Protein AF-0000000067510915 (afdb_homodimer)

Sequence (226 aa):
MKYRVETNPFSKDRYNPEQLEMFKNRQLSKDKAEVFFTRLYNQHIAWVIIANVMTEYVIKFRKSATSFEEAWDALDYQRTTEIVFRAVNGLPCSEKDSGELETYLSEEQHEKHMKYRVETNPFSKDRYNPEQLEMFKNRQLSKDKAEVFFTRLYNQHIAWVIIANVMTEYVIKFRKSATSFEEAWDALDYQRTTEIVFRAVNGLPCSEKDSGELETYLSEEQHEKH

Secondary structure (DSSP, 8-state):
--------TT-GGGS-HHHHHHHHHHHHHHHHHHHHHHHHS-HHHHHHHHHHHHHHHHHHHSS--SSHHHHHHHS-HHHHHHHHHHHHTTPPPGGG-SSHHHHHHHHHHHHT-/--------TT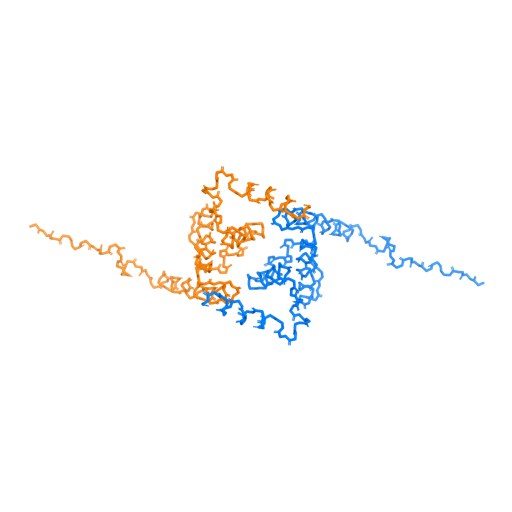-GGGS-HHHHHHHHHHHHHHHHHHHHHHHHS-HHHHHHHHHHHHHHHHHHHSS--SSHHHHHHHS-HHHHHHHHHHHHTTPPPGGG-SSHHHHHHHHHHHHT-

Structure (mmCIF, N/CA/C/O backbone):
data_AF-0000000067510915-model_v1
#
loop_
_entity.id
_entity.type
_entity.pdbx_description
1 polymer 'Phage protein'
#
loop_
_atom_site.group_PDB
_atom_site.id
_atom_site.type_symbol
_atom_site.la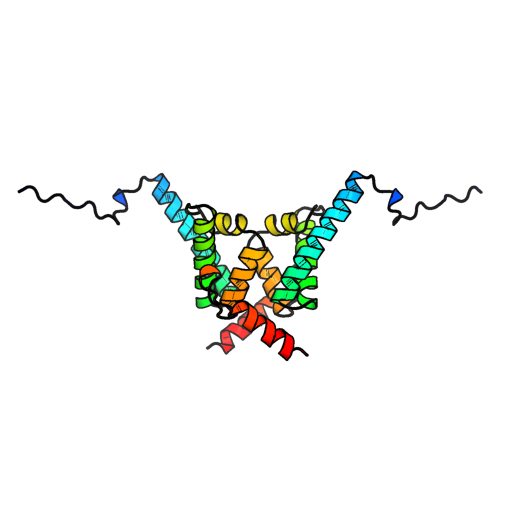bel_atom_id
_atom_site.label_alt_id
_atom_site.label_comp_id
_atom_site.label_asym_id
_atom_site.label_entity_id
_atom_site.label_seq_id
_atom_site.pdbx_PDB_ins_code
_atom_site.Cartn_x
_atom_site.Cartn_y
_atom_site.Cartn_z
_atom_site.occupancy
_atom_site.B_iso_or_equiv
_atom_site.auth_seq_id
_atom_site.auth_comp_id
_atom_site.auth_asym_id
_atom_site.auth_atom_id
_atom_site.pdbx_PDB_model_num
ATOM 1 N N . MET A 1 1 ? 22.844 -45.594 -30.922 1 33.72 1 MET A N 1
ATOM 2 C CA . MET A 1 1 ? 22.219 -44.281 -30.828 1 33.72 1 MET A CA 1
ATOM 3 C C . MET A 1 1 ? 22.188 -43.781 -29.375 1 33.72 1 MET A C 1
ATOM 5 O O . MET A 1 1 ? 21.625 -44.469 -28.5 1 33.72 1 MET A O 1
ATOM 9 N N . LYS A 1 2 ? 23.219 -43.031 -28.844 1 40.81 2 LYS A N 1
ATOM 10 C CA . LYS A 1 2 ? 23.422 -42.625 -27.469 1 40.81 2 LYS A CA 1
ATOM 11 C C . LYS A 1 2 ? 22.312 -41.719 -27 1 40.81 2 LYS A C 1
ATOM 13 O O . LYS A 1 2 ? 21.953 -40.75 -27.688 1 40.81 2 LYS A O 1
ATOM 18 N N . TYR A 1 3 ? 21.266 -42.094 -26.188 1 42.09 3 TYR A N 1
ATOM 19 C CA . TYR A 1 3 ? 20.125 -41.375 -25.625 1 42.09 3 TYR A CA 1
ATOM 20 C C . TYR A 1 3 ? 20.578 -40.125 -24.891 1 42.09 3 TYR A C 1
ATOM 22 O O . TYR A 1 3 ? 21.391 -40.188 -23.969 1 42.09 3 TYR A O 1
ATOM 30 N N . ARG A 1 4 ? 20.688 -38.906 -25.531 1 41.28 4 ARG A N 1
ATOM 31 C CA . ARG A 1 4 ? 20.953 -37.625 -24.906 1 41.28 4 ARG A CA 1
ATOM 32 C C . ARG A 1 4 ? 20.078 -37.406 -23.672 1 41.28 4 ARG A C 1
ATOM 34 O O . ARG A 1 4 ? 18.859 -37.5 -23.75 1 41.28 4 ARG A O 1
ATOM 41 N N . VAL A 1 5 ? 20.5 -37.75 -22.5 1 44.06 5 VAL A N 1
ATOM 42 C CA . VAL A 1 5 ? 19.828 -37.438 -21.234 1 44.06 5 VAL A CA 1
ATOM 43 C C . VAL A 1 5 ? 19.359 -36 -21.25 1 44.06 5 VAL A C 1
ATOM 45 O O . VAL A 1 5 ? 20.172 -35.062 -21.375 1 44.06 5 VAL A O 1
ATOM 48 N N . GLU A 1 6 ? 18.266 -35.625 -21.859 1 43.78 6 GLU A N 1
ATOM 49 C CA . GLU A 1 6 ? 17.594 -34.344 -21.812 1 43.78 6 GLU A CA 1
ATOM 50 C C . GLU A 1 6 ? 17.656 -33.75 -20.391 1 43.78 6 GLU A C 1
ATOM 52 O O . GLU A 1 6 ? 17.234 -34.406 -19.438 1 43.78 6 GLU A O 1
ATOM 57 N N . THR A 1 7 ? 18.797 -33.094 -20.062 1 46.28 7 THR A N 1
ATOM 58 C CA . THR A 1 7 ? 18.891 -32.375 -18.797 1 46.28 7 THR A CA 1
ATOM 59 C C . THR A 1 7 ? 17.531 -31.781 -18.422 1 46.28 7 THR A C 1
ATOM 61 O O . THR A 1 7 ? 16.859 -31.172 -19.266 1 46.28 7 THR A O 1
ATOM 64 N N . ASN A 1 8 ? 16.703 -32.344 -17.484 1 46.19 8 ASN A N 1
ATOM 65 C CA . ASN A 1 8 ? 15.422 -31.891 -16.969 1 46.19 8 ASN A CA 1
ATOM 66 C C . ASN A 1 8 ? 15.375 -30.375 -16.844 1 46.19 8 ASN A C 1
ATOM 68 O O . ASN A 1 8 ? 16.156 -29.781 -16.109 1 46.19 8 ASN A O 1
ATOM 72 N N . PRO A 1 9 ? 14.93 -29.656 -17.828 1 50.31 9 PRO A N 1
ATOM 73 C CA . PRO A 1 9 ? 14.875 -28.188 -17.812 1 50.31 9 PRO A CA 1
ATOM 74 C C . PRO A 1 9 ? 14.438 -27.641 -16.453 1 50.31 9 PRO A C 1
ATOM 76 O O . PRO A 1 9 ? 14.594 -26.438 -16.188 1 50.31 9 PRO A O 1
ATOM 79 N N . PHE A 1 10 ? 13.758 -28.453 -15.75 1 48.88 10 PHE A N 1
ATOM 80 C CA . PHE A 1 10 ? 13.352 -28.094 -14.391 1 48.88 10 PHE A CA 1
ATOM 81 C C . PHE A 1 10 ? 14.406 -28.516 -13.383 1 48.88 10 PHE A C 1
ATOM 83 O O . PHE A 1 10 ? 14.148 -28.531 -12.172 1 48.88 10 PHE A O 1
ATOM 90 N N . SER A 1 11 ? 15.414 -29.109 -13.805 1 53.28 11 SER A N 1
ATOM 91 C CA . SER A 1 11 ? 16.453 -29.672 -12.953 1 53.28 11 SER A CA 1
ATOM 92 C C . SER A 1 11 ? 17.156 -28.578 -12.141 1 53.28 11 SER A C 1
ATOM 94 O O . SER A 1 11 ? 17.594 -27.578 -12.703 1 53.28 11 SER A O 1
ATOM 96 N N . LYS A 1 12 ? 16.953 -28.547 -10.867 1 55.69 12 LYS A N 1
ATOM 97 C CA . LYS A 1 12 ? 17.734 -27.75 -9.93 1 55.69 12 LYS A CA 1
ATOM 98 C C . LYS A 1 12 ? 19.219 -27.797 -10.266 1 55.69 12 LYS A C 1
ATOM 100 O O . LYS A 1 12 ? 20.016 -27.016 -9.742 1 55.69 12 LYS A O 1
ATOM 105 N N . ASP A 1 13 ? 19.531 -28.781 -10.992 1 59.44 13 ASP A N 1
ATOM 106 C CA . ASP A 1 13 ? 20.953 -28.984 -11.266 1 59.44 13 ASP A CA 1
ATOM 107 C C . ASP A 1 13 ? 21.5 -27.906 -12.195 1 59.44 13 ASP A C 1
ATOM 109 O O . ASP A 1 13 ? 22.719 -27.734 -12.289 1 59.44 13 ASP A O 1
ATOM 113 N N . ARG A 1 14 ? 20.562 -27.266 -12.797 1 71.88 14 ARG A N 1
ATOM 114 C CA . ARG A 1 14 ? 21.031 -26.281 -13.766 1 71.88 14 ARG A CA 1
ATOM 115 C C . ARG A 1 14 ? 21.391 -24.969 -13.07 1 71.88 14 ARG A C 1
ATOM 117 O O . ARG A 1 14 ? 22.062 -24.109 -13.656 1 71.88 14 ARG A O 1
ATOM 124 N N . TYR A 1 15 ? 20.984 -24.969 -11.773 1 72.06 15 TYR A N 1
ATOM 125 C CA . TYR A 1 15 ? 21.234 -23.703 -11.086 1 72.06 15 TYR A CA 1
ATOM 126 C C . TYR A 1 15 ? 22.453 -23.797 -10.172 1 72.06 15 TYR A C 1
ATOM 128 O O . TYR A 1 15 ? 22.703 -24.859 -9.578 1 72.06 15 TYR A O 1
ATOM 136 N N . ASN A 1 16 ? 23.266 -22.812 -10.281 1 85.88 16 ASN A N 1
ATOM 137 C CA . ASN A 1 16 ? 24.359 -22.766 -9.328 1 85.88 16 ASN A CA 1
ATOM 138 C C . ASN A 1 16 ? 23.875 -22.469 -7.91 1 85.88 16 ASN A C 1
ATOM 140 O O . ASN A 1 16 ? 22.719 -22.078 -7.719 1 85.88 16 ASN A O 1
ATOM 144 N N . PRO A 1 17 ? 24.609 -22.75 -6.918 1 84.88 17 PRO A N 1
ATOM 145 C CA . PRO A 1 17 ? 24.219 -22.578 -5.52 1 84.88 17 PRO A CA 1
ATOM 146 C C . PRO A 1 17 ? 23.703 -21.172 -5.227 1 84.88 17 PRO A C 1
ATOM 148 O O . PRO A 1 17 ? 22.781 -21 -4.426 1 84.88 17 PRO A O 1
ATOM 151 N N . GLU A 1 18 ? 24.281 -20.156 -5.824 1 84.81 18 GLU A N 1
ATOM 152 C CA . GLU A 1 18 ? 23.859 -18.781 -5.609 1 84.81 18 GLU A CA 1
ATOM 153 C C . GLU A 1 18 ? 22.438 -18.562 -6.109 1 84.81 18 GLU A C 1
ATOM 155 O O . GLU A 1 18 ? 21.641 -17.891 -5.449 1 84.81 18 GLU A O 1
ATOM 160 N N . GLN A 1 19 ? 22.203 -19.156 -7.227 1 84.06 19 GLN A N 1
ATOM 161 C CA . GLN A 1 19 ? 20.875 -19.031 -7.797 1 84.06 19 GLN A CA 1
ATOM 162 C C . GLN A 1 19 ? 19.844 -19.75 -6.934 1 84.06 19 GLN A C 1
ATOM 164 O O . GLN A 1 19 ? 18.734 -19.25 -6.715 1 84.06 19 GLN A O 1
ATOM 169 N N . LEU A 1 20 ? 20.25 -20.812 -6.465 1 87.56 20 LEU A N 1
ATOM 170 C CA . LEU A 1 20 ? 19.359 -21.594 -5.617 1 87.56 20 LEU A CA 1
ATOM 171 C C . LEU A 1 20 ? 19.031 -20.844 -4.328 1 87.56 20 LEU A C 1
ATOM 173 O O . LEU A 1 20 ? 17.891 -20.875 -3.859 1 87.56 20 LEU A O 1
ATOM 177 N N . GLU A 1 21 ? 20.016 -20.281 -3.76 1 87.5 21 GLU A N 1
ATOM 178 C CA . GLU A 1 21 ? 19.828 -19.484 -2.553 1 87.5 21 GLU A CA 1
ATOM 179 C C . GLU A 1 21 ? 18.891 -18.312 -2.818 1 87.5 21 GLU A C 1
ATOM 181 O O . GLU A 1 21 ? 18.062 -17.969 -1.982 1 87.5 21 GLU A O 1
ATOM 186 N N . MET A 1 22 ? 19.031 -17.703 -3.947 1 87.25 22 MET A N 1
ATOM 187 C CA . MET A 1 22 ? 18.172 -16.594 -4.332 1 87.25 22 MET A CA 1
ATOM 188 C C . MET A 1 22 ? 16.719 -17.031 -4.43 1 87.25 22 MET A C 1
ATOM 190 O O . MET A 1 22 ? 15.812 -16.328 -3.971 1 87.25 22 MET A O 1
ATOM 194 N N . PHE A 1 23 ? 16.594 -18.203 -5.035 1 88.69 23 PHE A N 1
ATOM 195 C CA . PHE A 1 23 ? 15.242 -18.734 -5.172 1 88.69 23 PHE A CA 1
ATOM 196 C C . PHE A 1 23 ? 14.625 -19 -3.807 1 88.69 23 PHE A C 1
ATOM 198 O O . PHE A 1 23 ? 13.445 -18.703 -3.582 1 88.69 23 PHE A O 1
ATOM 205 N N . LYS A 1 24 ? 15.43 -19.547 -3 1 90.75 24 LYS A N 1
ATOM 206 C CA . LYS A 1 24 ? 14.953 -19.859 -1.656 1 90.75 24 LYS A CA 1
ATOM 207 C C . LYS A 1 24 ? 14.562 -18.594 -0.905 1 90.75 24 LYS A C 1
ATOM 209 O O . LYS A 1 24 ? 13.516 -18.547 -0.256 1 90.75 24 LYS A O 1
ATOM 214 N N . ASN A 1 25 ? 15.367 -17.562 -1.005 1 91.75 25 ASN A N 1
ATOM 215 C CA . ASN A 1 25 ? 15.102 -16.297 -0.334 1 91.75 25 ASN A CA 1
ATOM 216 C C . ASN A 1 25 ? 13.844 -15.625 -0.88 1 91.75 25 ASN A C 1
ATOM 218 O O . ASN A 1 25 ? 13.062 -15.055 -0.12 1 91.75 25 ASN A O 1
ATOM 222 N N . ARG A 1 26 ? 13.742 -15.734 -2.109 1 93.19 26 ARG A N 1
ATOM 223 C CA . ARG A 1 26 ? 12.562 -15.164 -2.752 1 93.19 26 ARG A CA 1
ATOM 224 C C . ARG A 1 26 ? 11.289 -15.852 -2.268 1 93.19 26 ARG A C 1
ATOM 226 O O . ARG A 1 26 ? 10.305 -15.18 -1.953 1 93.19 26 ARG A O 1
ATOM 233 N N . GLN A 1 27 ? 11.344 -17.172 -2.184 1 94.62 27 GLN A N 1
ATOM 234 C CA . GLN A 1 27 ? 10.172 -17.906 -1.729 1 94.62 27 GLN A CA 1
ATOM 235 C C . GLN A 1 27 ? 9.867 -17.609 -0.263 1 94.62 27 GLN A C 1
ATOM 237 O O . GLN A 1 27 ? 8.711 -17.453 0.116 1 94.62 27 GLN A O 1
ATOM 242 N N . LEU A 1 28 ? 10.906 -17.516 0.477 1 96.38 28 LEU A N 1
ATOM 243 C CA . LEU A 1 28 ? 10.719 -17.219 1.895 1 96.38 28 LEU A CA 1
ATOM 244 C C . LEU A 1 28 ? 10.07 -15.859 2.086 1 96.38 28 LEU A C 1
ATOM 246 O O . LEU A 1 28 ? 9.195 -15.695 2.934 1 96.38 28 LEU A O 1
ATOM 250 N N . SER A 1 29 ? 10.562 -14.93 1.361 1 96.69 29 SER A N 1
ATOM 251 C CA . SER A 1 29 ? 10 -13.586 1.453 1 96.69 29 SER A CA 1
ATOM 252 C C . SER A 1 29 ? 8.547 -13.57 1.003 1 96.69 29 SER A C 1
ATOM 254 O O . SER A 1 29 ? 7.723 -12.852 1.579 1 96.69 29 SER A O 1
ATOM 256 N N . LYS A 1 30 ? 8.195 -14.328 0.006 1 97 30 LYS A N 1
ATOM 257 C CA . LYS A 1 30 ? 6.812 -14.438 -0.457 1 97 30 LYS A CA 1
ATOM 258 C C . LYS A 1 30 ? 5.93 -15.094 0.601 1 97 30 LYS A C 1
ATOM 260 O O . LYS A 1 30 ? 4.781 -14.688 0.798 1 97 30 LYS A O 1
ATOM 265 N N . ASP A 1 31 ? 6.449 -16.109 1.207 1 97.38 31 ASP A N 1
ATOM 266 C CA . ASP A 1 31 ? 5.707 -16.781 2.262 1 97.38 31 ASP A CA 1
ATOM 267 C C . ASP A 1 31 ? 5.383 -15.836 3.41 1 97.38 31 ASP A C 1
ATOM 269 O O . ASP A 1 31 ? 4.281 -15.867 3.959 1 97.38 31 ASP A O 1
ATOM 273 N N . LYS A 1 32 ? 6.371 -15.094 3.758 1 97.94 32 LYS A N 1
ATOM 274 C CA . LYS A 1 32 ? 6.168 -14.109 4.816 1 97.94 32 LYS A CA 1
ATOM 275 C C . LYS A 1 32 ? 5.086 -13.102 4.43 1 97.94 32 LYS A C 1
ATOM 277 O O . LYS A 1 32 ? 4.227 -12.766 5.242 1 97.94 32 LYS A O 1
ATOM 282 N N . ALA A 1 33 ? 5.215 -12.617 3.219 1 98.31 33 ALA A N 1
ATOM 283 C CA . ALA A 1 33 ? 4.207 -11.688 2.715 1 98.31 33 ALA A CA 1
ATOM 284 C C . ALA A 1 33 ? 2.826 -12.336 2.682 1 98.31 33 ALA A C 1
ATOM 286 O O . ALA A 1 33 ? 1.824 -11.688 2.992 1 98.31 33 ALA A O 1
ATOM 287 N N . GLU A 1 34 ? 2.773 -13.578 2.271 1 97.44 34 GLU A N 1
ATOM 288 C CA . GLU A 1 34 ? 1.51 -14.305 2.191 1 97.44 34 GLU A CA 1
ATOM 289 C C . GLU A 1 34 ? 0.832 -14.383 3.555 1 97.44 34 GLU A C 1
ATOM 291 O O . GLU A 1 34 ? -0.376 -14.164 3.67 1 97.44 34 GLU A O 1
ATOM 296 N N . VAL A 1 35 ? 1.572 -14.719 4.539 1 97.94 35 VAL A N 1
ATOM 297 C CA . VAL A 1 35 ? 1.031 -14.789 5.895 1 97.94 35 VAL A CA 1
ATOM 298 C C . VAL A 1 35 ? 0.473 -13.422 6.293 1 97.94 35 VAL A C 1
ATOM 300 O O . VAL A 1 35 ? -0.626 -13.336 6.848 1 97.94 35 VAL A O 1
ATOM 303 N N . PHE A 1 36 ? 1.188 -12.422 6 1 98.19 36 PHE A N 1
ATOM 304 C CA . PHE A 1 36 ? 0.812 -11.062 6.371 1 98.19 36 PHE A CA 1
ATOM 305 C C . PHE A 1 36 ? -0.471 -10.648 5.664 1 98.19 36 PHE A C 1
ATOM 307 O O . PHE A 1 36 ? -1.418 -10.188 6.305 1 98.19 36 PHE A O 1
ATOM 314 N N . PHE A 1 37 ? -0.574 -10.805 4.383 1 97.88 37 PHE A N 1
ATOM 315 C CA . PHE A 1 37 ? -1.735 -10.359 3.623 1 97.88 37 PHE A CA 1
ATOM 316 C C . PHE A 1 37 ? -2.949 -11.227 3.926 1 97.88 37 PHE A C 1
ATOM 318 O O . PHE A 1 37 ? -4.082 -10.742 3.914 1 97.88 37 PHE A O 1
ATOM 325 N N . THR A 1 38 ? -2.676 -12.492 4.133 1 97.44 38 THR A N 1
ATOM 326 C CA . THR A 1 38 ? -3.777 -13.383 4.492 1 97.44 38 THR A CA 1
ATOM 327 C C . THR A 1 38 ? -4.457 -12.906 5.773 1 97.44 38 THR A C 1
ATOM 329 O O . THR A 1 38 ? -5.684 -12.945 5.887 1 97.44 38 THR A O 1
ATOM 332 N N . ARG A 1 39 ? -3.625 -12.508 6.703 1 96.75 39 ARG A N 1
ATOM 333 C CA . ARG A 1 39 ? -4.152 -12.023 7.977 1 96.75 39 ARG A CA 1
ATOM 334 C C . ARG A 1 39 ? -5.051 -10.805 7.77 1 96.75 39 ARG A C 1
ATOM 336 O O . ARG A 1 39 ? -6.133 -10.727 8.352 1 96.75 39 ARG A O 1
ATOM 343 N N . LEU A 1 40 ? -4.641 -9.898 6.961 1 96.12 40 LEU A N 1
ATOM 344 C CA . LEU A 1 40 ? -5.355 -8.641 6.781 1 96.12 40 LEU A CA 1
ATOM 345 C C . LEU A 1 40 ? -6.582 -8.836 5.898 1 96.12 40 LEU A C 1
ATOM 347 O O . LEU A 1 40 ? -7.613 -8.195 6.109 1 96.12 40 LEU A O 1
ATOM 351 N N . TYR A 1 41 ? -6.477 -9.664 4.922 1 95.56 41 TYR A N 1
ATOM 352 C CA . TYR A 1 41 ? -7.535 -9.828 3.932 1 95.56 41 TYR A CA 1
ATOM 353 C C . TYR A 1 41 ? -8.023 -11.273 3.891 1 95.56 41 TYR A C 1
ATOM 355 O O . TYR A 1 41 ? -8.812 -11.688 4.738 1 95.56 41 TYR A O 1
ATOM 363 N N . ASN A 1 42 ? -7.617 -12.109 3.156 1 94.94 42 ASN A N 1
ATOM 364 C CA . ASN A 1 42 ? -7.816 -13.547 3.041 1 94.94 42 ASN A CA 1
ATOM 365 C C . ASN A 1 42 ? -6.801 -14.18 2.094 1 94.94 42 ASN A C 1
ATOM 367 O O . ASN A 1 42 ? -6.016 -13.477 1.459 1 94.94 42 ASN A O 1
ATOM 371 N N . GLN A 1 43 ? -6.762 -15.445 2.041 1 95.44 43 GLN A N 1
ATOM 372 C CA . GLN A 1 43 ? -5.758 -16.203 1.31 1 95.44 43 GLN A CA 1
ATOM 373 C C . GLN A 1 43 ? -5.797 -15.883 -0.18 1 95.44 43 GLN A C 1
ATOM 375 O O . GLN A 1 43 ? -4.754 -15.672 -0.802 1 95.44 43 GLN A O 1
ATOM 380 N N . HIS A 1 44 ? -6.965 -15.875 -0.684 1 95.69 44 HIS A N 1
ATOM 381 C CA . HIS A 1 44 ? -7.098 -15.625 -2.113 1 95.69 44 HIS A CA 1
ATOM 382 C C . HIS A 1 44 ? -6.539 -14.25 -2.484 1 95.69 44 HIS A C 1
ATOM 384 O O . HIS A 1 44 ? -5.754 -14.133 -3.43 1 95.69 44 HIS A O 1
ATOM 390 N N . ILE A 1 45 ? -6.871 -13.234 -1.725 1 97.06 45 ILE A N 1
ATOM 391 C CA . ILE A 1 45 ? -6.414 -11.875 -1.977 1 97.06 45 ILE A CA 1
ATOM 392 C C . ILE A 1 45 ? -4.898 -11.797 -1.789 1 97.06 45 ILE A C 1
ATOM 394 O O . ILE A 1 45 ? -4.203 -11.133 -2.557 1 97.06 45 ILE A O 1
ATOM 398 N N . ALA A 1 46 ? -4.398 -12.469 -0.829 1 98 46 ALA A N 1
ATOM 399 C CA . ALA A 1 46 ? -2.957 -12.523 -0.597 1 98 46 ALA A CA 1
ATOM 400 C C . ALA A 1 46 ? -2.221 -13.031 -1.831 1 98 46 ALA A C 1
ATOM 402 O O . ALA A 1 46 ? -1.24 -12.43 -2.271 1 98 46 ALA A O 1
ATOM 403 N N . TRP A 1 47 ? -2.709 -14.023 -2.436 1 97.62 47 TRP A N 1
ATOM 404 C CA . TRP A 1 47 ? -2.096 -14.602 -3.625 1 97.62 47 TRP A CA 1
ATOM 405 C C . TRP A 1 47 ? -2.113 -13.617 -4.789 1 97.62 47 TRP A C 1
ATOM 407 O O . TRP A 1 47 ? -1.118 -13.469 -5.5 1 97.62 47 TRP A O 1
ATOM 417 N N . VAL A 1 48 ? -3.209 -13.039 -4.957 1 97.81 48 VAL A N 1
ATOM 418 C CA . VAL A 1 48 ? -3.375 -12.102 -6.059 1 97.81 48 VAL A CA 1
ATOM 419 C C . VAL A 1 48 ? -2.398 -10.938 -5.898 1 97.81 48 VAL A C 1
ATOM 421 O O . VAL A 1 48 ? -1.731 -10.539 -6.859 1 97.81 48 VAL A O 1
ATOM 424 N N . ILE A 1 49 ? -2.291 -10.352 -4.648 1 98.5 49 ILE A N 1
ATOM 425 C CA . ILE A 1 49 ? -1.393 -9.234 -4.387 1 98.5 49 ILE A CA 1
ATOM 426 C C . ILE A 1 49 ? 0.047 -9.641 -4.684 1 98.5 49 ILE A C 1
ATOM 428 O O . ILE A 1 49 ? 0.756 -8.961 -5.422 1 98.5 49 ILE A O 1
ATOM 432 N N . ILE A 1 50 ? 0.459 -10.766 -4.203 1 98.38 50 ILE A N 1
ATOM 433 C CA . ILE A 1 50 ? 1.842 -11.219 -4.324 1 98.38 50 ILE A CA 1
ATOM 434 C C . ILE A 1 50 ? 2.172 -11.484 -5.789 1 98.38 50 ILE A C 1
ATOM 436 O O . ILE A 1 50 ? 3.203 -11.039 -6.293 1 98.38 50 ILE A O 1
ATOM 440 N N . ALA A 1 51 ? 1.31 -12.188 -6.445 1 97.81 51 ALA A N 1
ATOM 441 C CA . ALA A 1 51 ? 1.531 -12.5 -7.855 1 97.81 51 ALA A CA 1
ATOM 442 C C . ALA A 1 51 ? 1.656 -11.227 -8.688 1 97.81 51 ALA A C 1
ATOM 444 O O . ALA A 1 51 ? 2.553 -11.117 -9.531 1 97.81 51 ALA A O 1
ATOM 445 N N . ASN A 1 52 ? 0.802 -10.305 -8.469 1 98.25 52 ASN A N 1
ATOM 446 C CA . ASN A 1 52 ? 0.784 -9.078 -9.266 1 98.25 52 ASN A CA 1
ATOM 447 C C . ASN A 1 52 ? 1.99 -8.195 -8.961 1 98.25 52 ASN A C 1
ATOM 449 O O . ASN A 1 52 ? 2.537 -7.555 -9.859 1 98.25 52 ASN A O 1
ATOM 453 N N . VAL A 1 53 ? 2.43 -8.117 -7.711 1 98.19 53 VAL A N 1
ATOM 454 C CA . VAL A 1 53 ? 3.615 -7.348 -7.355 1 98.19 53 VAL A CA 1
ATOM 455 C C . VAL A 1 53 ? 4.836 -7.918 -8.07 1 98.19 53 VAL A C 1
ATOM 457 O O . VAL A 1 53 ? 5.602 -7.176 -8.695 1 98.19 53 VAL A O 1
ATOM 460 N N . MET A 1 54 ? 4.941 -9.219 -8.016 1 97.31 54 MET A N 1
ATOM 461 C CA . MET A 1 54 ? 6.09 -9.867 -8.648 1 97.31 54 MET A CA 1
ATOM 462 C C . MET A 1 54 ? 6.047 -9.688 -10.164 1 97.31 54 MET A C 1
ATOM 464 O O . MET A 1 54 ? 7.074 -9.414 -10.789 1 97.31 54 MET A O 1
ATOM 468 N N . THR A 1 55 ? 4.898 -9.867 -10.703 1 97.06 55 THR A N 1
ATOM 469 C CA . THR A 1 55 ? 4.734 -9.742 -12.148 1 97.06 55 THR A CA 1
ATOM 470 C C . THR A 1 55 ? 5.008 -8.305 -12.602 1 97.06 55 THR A C 1
ATOM 472 O O . THR A 1 55 ? 5.699 -8.086 -13.602 1 97.06 55 THR A O 1
ATOM 475 N N . GLU A 1 56 ? 4.473 -7.348 -11.898 1 96.94 56 GLU A N 1
ATOM 476 C CA . GLU A 1 56 ? 4.688 -5.949 -12.266 1 96.94 56 GLU A CA 1
ATOM 477 C C . GLU A 1 56 ? 6.164 -5.578 -12.188 1 96.94 56 GLU A C 1
ATOM 479 O O . GLU A 1 56 ? 6.652 -4.781 -12.992 1 96.94 56 GLU A O 1
ATOM 484 N N . TYR A 1 57 ? 6.812 -6.043 -11.195 1 97.06 57 TYR A N 1
ATOM 485 C CA . TYR A 1 57 ? 8.25 -5.816 -11.094 1 97.06 57 TYR A CA 1
ATOM 486 C C . TYR A 1 57 ? 8.969 -6.324 -12.336 1 97.06 57 TYR A C 1
ATOM 488 O O . TYR A 1 57 ? 9.812 -5.629 -12.898 1 97.06 57 TYR A O 1
ATOM 496 N N . VAL A 1 58 ? 8.664 -7.52 -12.781 1 94.88 58 VAL A N 1
ATOM 497 C CA . VAL A 1 58 ? 9.305 -8.125 -13.953 1 94.88 58 VAL A CA 1
ATOM 498 C C . VAL A 1 58 ? 9.008 -7.289 -15.195 1 94.88 58 VAL A C 1
ATOM 500 O O . VAL A 1 58 ? 9.898 -7.062 -16.016 1 94.88 58 VAL A O 1
ATOM 503 N N . ILE A 1 59 ? 7.797 -6.891 -15.297 1 94.56 59 ILE A N 1
ATOM 504 C CA . ILE A 1 59 ? 7.402 -6.094 -16.453 1 94.56 59 ILE A CA 1
ATOM 505 C C . ILE A 1 59 ? 8.195 -4.789 -16.484 1 94.56 59 ILE A C 1
ATOM 507 O O . ILE A 1 59 ? 8.711 -4.387 -17.531 1 94.56 59 ILE A O 1
ATOM 511 N N . LYS A 1 60 ? 8.352 -4.172 -15.375 1 95.44 60 LYS A N 1
ATOM 512 C CA . LYS A 1 60 ? 8.992 -2.861 -15.289 1 95.44 60 LYS A CA 1
ATOM 513 C C . LYS A 1 60 ? 10.5 -2.975 -15.445 1 95.44 60 LYS A C 1
ATOM 515 O O . LYS A 1 60 ? 11.133 -2.127 -16.078 1 95.44 60 LYS A O 1
ATOM 520 N N . PHE A 1 61 ? 11.07 -3.973 -14.883 1 96.44 61 PHE A N 1
ATOM 521 C CA . PHE A 1 61 ? 12.523 -4.012 -14.773 1 96.44 61 PHE A CA 1
ATOM 522 C C . PHE A 1 61 ? 13.102 -5.102 -15.672 1 96.44 61 PHE A C 1
ATOM 524 O O . PHE A 1 61 ? 14.32 -5.242 -15.773 1 96.44 61 PHE A O 1
ATOM 531 N N . ARG A 1 62 ? 12.258 -5.938 -16.234 1 95.31 62 ARG A N 1
ATOM 532 C CA . ARG A 1 62 ? 12.648 -6.98 -17.172 1 95.31 62 ARG A CA 1
ATOM 533 C C . ARG A 1 62 ? 13.578 -7.996 -16.516 1 95.31 62 ARG A C 1
ATOM 535 O O . ARG A 1 62 ? 14.5 -8.508 -17.141 1 95.31 62 ARG A O 1
ATOM 542 N N . LYS A 1 63 ? 13.453 -8.141 -15.242 1 93.62 63 LYS A N 1
ATOM 543 C CA . LYS A 1 63 ? 14.156 -9.141 -14.453 1 93.62 63 LYS A CA 1
ATOM 544 C C . LYS A 1 63 ? 13.352 -9.539 -13.219 1 93.62 63 LYS A C 1
ATOM 546 O O . LYS A 1 63 ? 12.43 -8.828 -12.812 1 93.62 63 LYS A O 1
ATOM 551 N N . SER A 1 64 ? 13.727 -10.688 -12.719 1 91.69 64 SER A N 1
ATOM 552 C CA . SER A 1 64 ? 13.047 -11.133 -11.508 1 91.69 64 SER A CA 1
ATOM 553 C C . SER A 1 64 ? 13.633 -10.477 -10.266 1 91.69 64 SER A C 1
ATOM 555 O O . SER A 1 64 ? 14.852 -10.273 -10.18 1 91.69 64 SER A O 1
ATOM 557 N N . ALA A 1 65 ? 12.773 -10.102 -9.312 1 95.31 65 ALA A N 1
ATOM 558 C CA . ALA A 1 65 ? 13.242 -9.602 -8.016 1 95.31 65 ALA A CA 1
ATOM 559 C C . ALA A 1 65 ? 13.836 -10.727 -7.176 1 95.31 65 ALA A C 1
ATOM 561 O O . ALA A 1 65 ? 13.438 -11.883 -7.301 1 95.31 65 ALA A O 1
ATOM 562 N N . THR A 1 66 ? 14.734 -10.398 -6.277 1 94.62 66 THR A N 1
ATOM 563 C CA . THR A 1 66 ? 15.367 -11.383 -5.41 1 94.62 66 THR A CA 1
ATOM 564 C C . THR A 1 66 ? 14.508 -11.648 -4.176 1 94.62 66 THR A C 1
ATOM 566 O O . THR A 1 66 ? 14.719 -12.633 -3.465 1 94.62 66 THR A O 1
ATOM 569 N N . SER A 1 67 ? 13.617 -10.734 -3.867 1 96.44 67 SER A N 1
ATOM 570 C CA . SER A 1 67 ? 12.68 -10.883 -2.76 1 96.44 67 SER A CA 1
ATOM 571 C C . SER A 1 67 ? 11.383 -10.109 -3.029 1 96.44 67 SER A C 1
ATOM 573 O O . SER A 1 67 ? 11.336 -9.273 -3.934 1 96.44 67 SER A O 1
ATOM 575 N N . PHE A 1 68 ? 10.383 -10.445 -2.289 1 97.94 68 PHE A N 1
ATOM 576 C CA . PHE A 1 68 ? 9.133 -9.703 -2.375 1 97.94 68 PHE A CA 1
ATOM 577 C C . PHE A 1 68 ? 9.336 -8.25 -1.971 1 97.94 68 PHE A C 1
ATOM 579 O O . PHE A 1 68 ? 8.773 -7.34 -2.59 1 97.94 68 PHE A O 1
ATOM 586 N N . GLU A 1 69 ? 10.109 -7.988 -0.893 1 97.62 69 GLU A N 1
ATOM 587 C CA . GLU A 1 69 ? 10.398 -6.648 -0.395 1 97.62 69 GLU A CA 1
ATOM 588 C C . GLU A 1 69 ? 11.055 -5.789 -1.47 1 97.62 69 GLU A C 1
ATOM 590 O O . GLU A 1 69 ? 10.688 -4.621 -1.646 1 97.62 69 GLU A O 1
ATOM 595 N N . GLU A 1 70 ? 11.961 -6.387 -2.182 1 96.69 70 GLU A N 1
ATOM 596 C CA . GLU A 1 70 ? 12.609 -5.672 -3.273 1 96.69 70 GLU A CA 1
ATOM 597 C C . GLU A 1 70 ? 11.602 -5.23 -4.324 1 96.69 70 GLU A C 1
ATOM 599 O O . GLU A 1 70 ? 11.633 -4.086 -4.789 1 96.69 70 GLU A O 1
ATOM 604 N N . ALA A 1 71 ? 10.773 -6.168 -4.676 1 97.38 71 ALA A N 1
ATOM 605 C CA . ALA A 1 71 ? 9.758 -5.879 -5.688 1 97.38 71 ALA A CA 1
ATOM 606 C C . ALA A 1 71 ? 8.82 -4.77 -5.223 1 97.38 71 ALA A C 1
ATOM 608 O O . ALA A 1 71 ? 8.57 -3.809 -5.957 1 97.38 71 ALA A O 1
ATOM 609 N N . TRP A 1 72 ? 8.32 -4.93 -3.975 1 97.44 72 TRP A N 1
ATOM 610 C CA . TRP A 1 72 ? 7.387 -3.957 -3.408 1 97.44 72 TRP A CA 1
ATOM 611 C C . TRP A 1 72 ? 8.016 -2.566 -3.361 1 97.44 72 TRP A C 1
ATOM 613 O O . TRP A 1 72 ? 7.395 -1.585 -3.775 1 97.44 72 TRP A O 1
ATOM 623 N N . ASP A 1 73 ? 9.227 -2.494 -2.939 1 95.81 73 ASP A N 1
ATOM 624 C CA . ASP A 1 73 ? 9.922 -1.228 -2.715 1 95.81 73 ASP A CA 1
ATOM 625 C C . ASP A 1 73 ? 10.234 -0.532 -4.039 1 95.81 73 ASP A C 1
ATOM 627 O O . ASP A 1 73 ? 10.336 0.695 -4.09 1 95.81 73 ASP A O 1
ATOM 631 N N . ALA A 1 74 ? 10.438 -1.362 -5.016 1 96.06 74 ALA A N 1
ATOM 632 C CA . ALA A 1 74 ? 10.812 -0.806 -6.312 1 96.06 74 ALA A CA 1
ATOM 633 C C . ALA A 1 74 ? 9.602 -0.215 -7.027 1 96.06 74 ALA A C 1
ATOM 635 O O . ALA A 1 74 ? 9.742 0.597 -7.941 1 96.06 74 ALA A O 1
ATOM 636 N N . LEU A 1 75 ? 8.469 -0.692 -6.559 1 96.06 75 LEU A N 1
ATOM 637 C CA . LEU A 1 75 ? 7.227 -0.157 -7.113 1 96.06 75 LEU A CA 1
ATOM 638 C C . LEU A 1 75 ? 6.758 1.06 -6.32 1 96.06 75 LEU A C 1
ATOM 640 O O . LEU A 1 75 ? 6.949 1.125 -5.105 1 96.06 75 LEU A O 1
ATOM 644 N N . ASP A 1 76 ? 6.297 2.072 -6.93 1 94 76 ASP A N 1
ATOM 645 C CA . ASP A 1 76 ? 5.871 3.277 -6.227 1 94 76 ASP A CA 1
ATOM 646 C C . ASP A 1 76 ? 4.527 3.062 -5.535 1 94 76 ASP A C 1
ATOM 648 O O . ASP A 1 76 ? 3.91 2.004 -5.68 1 94 76 ASP A O 1
ATOM 652 N N . TYR A 1 77 ? 4.098 4.059 -4.625 1 96.81 77 TYR A N 1
ATOM 653 C CA . TYR A 1 77 ? 2.902 3.896 -3.807 1 96.81 77 TYR A CA 1
ATOM 654 C C . TYR A 1 77 ? 1.658 3.771 -4.676 1 96.81 77 TYR A C 1
ATOM 656 O O . TYR A 1 77 ? 0.697 3.094 -4.305 1 96.81 77 TYR A O 1
ATOM 664 N N . GLN A 1 78 ? 1.683 4.422 -5.84 1 97.44 78 GLN A N 1
ATOM 665 C CA . GLN A 1 78 ? 0.518 4.359 -6.715 1 97.44 78 GLN A CA 1
ATOM 666 C C . GLN A 1 78 ? 0.3 2.943 -7.242 1 97.44 78 GLN A C 1
ATOM 668 O O . GLN A 1 78 ? -0.812 2.416 -7.176 1 97.44 78 GLN A O 1
ATOM 673 N N . ARG A 1 79 ? 1.441 2.365 -7.633 1 97 79 ARG A N 1
ATOM 674 C CA . ARG A 1 79 ? 1.351 1.035 -8.227 1 97 79 ARG A CA 1
ATOM 675 C C . ARG A 1 79 ? 0.985 -0.009 -7.176 1 97 79 ARG A C 1
ATOM 677 O O . ARG A 1 79 ? 0.094 -0.832 -7.395 1 97 79 ARG A O 1
ATOM 684 N N . THR A 1 80 ? 1.667 -0.004 -6.055 1 98 80 THR A N 1
ATOM 685 C CA . THR A 1 80 ? 1.422 -1.013 -5.027 1 98 80 THR A CA 1
ATOM 686 C C . THR A 1 80 ? 0.015 -0.87 -4.453 1 98 80 THR A C 1
ATOM 688 O O . THR A 1 80 ? -0.67 -1.868 -4.223 1 98 80 THR A O 1
ATOM 691 N N . THR A 1 81 ? -0.455 0.38 -4.23 1 98.25 81 THR A N 1
ATOM 692 C CA . THR A 1 81 ? -1.794 0.604 -3.697 1 98.25 81 THR A CA 1
ATOM 693 C C . THR A 1 81 ? -2.855 0.154 -4.695 1 98.25 81 THR A C 1
ATOM 695 O O . THR A 1 81 ? -3.875 -0.421 -4.309 1 98.25 81 THR A O 1
ATOM 698 N N . GLU A 1 82 ? -2.625 0.458 -5.969 1 97.88 82 GLU A N 1
ATOM 699 C CA . GLU A 1 82 ? -3.59 0.037 -6.98 1 97.88 82 GLU A CA 1
ATOM 700 C C . GLU A 1 82 ? -3.689 -1.484 -7.051 1 97.88 82 GLU A C 1
ATOM 702 O O . GLU A 1 82 ? -4.777 -2.033 -7.227 1 97.88 82 GLU A O 1
ATOM 707 N N . ILE A 1 83 ? -2.551 -2.201 -6.945 1 98.38 83 ILE A N 1
ATOM 708 C CA . ILE A 1 83 ? -2.543 -3.66 -6.938 1 98.38 83 ILE A CA 1
ATOM 709 C C . ILE A 1 83 ? -3.426 -4.18 -5.805 1 98.38 83 ILE A C 1
ATOM 711 O O . ILE A 1 83 ? -4.262 -5.059 -6.016 1 98.38 83 ILE A O 1
ATOM 715 N N . VAL A 1 84 ? -3.23 -3.629 -4.609 1 98.44 84 VAL A N 1
ATOM 716 C CA . VAL A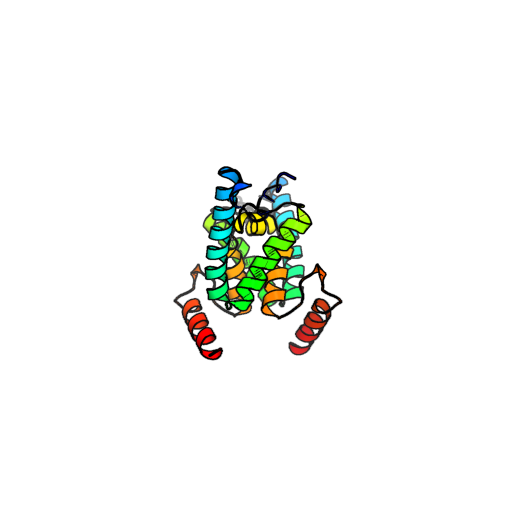 1 84 ? -4.008 -4.055 -3.451 1 98.44 84 VAL A CA 1
ATOM 717 C C . VAL A 1 84 ? -5.484 -3.729 -3.67 1 98.44 84 VAL A C 1
ATOM 719 O O . VAL A 1 84 ? -6.355 -4.559 -3.402 1 98.44 84 VAL A O 1
ATOM 722 N N . PHE A 1 85 ? -5.801 -2.525 -4.203 1 98.31 85 PHE A N 1
ATOM 723 C CA . PHE A 1 85 ? -7.164 -2.07 -4.438 1 98.31 85 PHE A CA 1
ATOM 724 C C . PHE A 1 85 ? -7.891 -3.002 -5.398 1 98.31 85 PHE A C 1
ATOM 726 O O . PHE A 1 85 ? -9.023 -3.406 -5.145 1 98.31 85 PHE A O 1
ATOM 733 N N . ARG A 1 86 ? -7.199 -3.35 -6.523 1 98 86 ARG A N 1
ATOM 734 C CA . ARG A 1 86 ? -7.785 -4.234 -7.523 1 98 86 ARG A CA 1
ATOM 735 C C . ARG A 1 86 ? -8.039 -5.621 -6.945 1 98 86 ARG A C 1
ATOM 737 O O . ARG A 1 86 ? -9.102 -6.211 -7.18 1 98 86 ARG A O 1
ATOM 744 N N . ALA A 1 87 ? -7.094 -6.164 -6.188 1 97.69 87 ALA A N 1
ATOM 745 C CA . ALA A 1 87 ? -7.215 -7.492 -5.594 1 97.69 87 ALA A CA 1
ATOM 746 C C . ALA A 1 87 ? -8.398 -7.559 -4.633 1 97.69 87 ALA A C 1
ATOM 748 O O . ALA A 1 87 ? -9.164 -8.523 -4.656 1 97.69 87 ALA A O 1
ATOM 749 N N . VAL A 1 88 ? -8.555 -6.52 -3.822 1 97.12 88 VAL A N 1
ATOM 750 C CA . VAL A 1 88 ? -9.578 -6.477 -2.785 1 97.12 88 VAL A CA 1
ATOM 751 C C . VAL A 1 88 ? -10.961 -6.355 -3.428 1 97.12 88 VAL A C 1
ATOM 753 O O . VAL A 1 88 ? -11.938 -6.91 -2.918 1 97.12 88 VAL A O 1
ATOM 756 N N . ASN A 1 89 ? -11.016 -5.699 -4.559 1 96.88 89 ASN A N 1
ATOM 757 C CA . ASN A 1 89 ? -12.312 -5.402 -5.164 1 96.88 89 ASN A CA 1
ATOM 758 C C . ASN A 1 89 ? -12.602 -6.328 -6.344 1 96.88 89 ASN A C 1
ATOM 760 O O . ASN A 1 89 ? -13.555 -6.098 -7.094 1 96.88 89 ASN A O 1
ATOM 764 N N . GLY A 1 90 ? -11.773 -7.301 -6.539 1 96.19 90 GLY A N 1
ATOM 765 C CA . GLY A 1 90 ? -12.008 -8.297 -7.566 1 96.19 90 GLY A CA 1
ATOM 766 C C . GLY A 1 90 ? -11.859 -7.754 -8.977 1 96.19 90 GLY A C 1
ATOM 767 O O . GLY A 1 90 ? -12.578 -8.172 -9.883 1 96.19 90 GLY A O 1
ATOM 768 N N . LEU A 1 91 ? -11.039 -6.77 -9.141 1 97.62 91 LEU A N 1
ATOM 769 C CA . LEU A 1 91 ? -10.812 -6.137 -10.438 1 97.62 91 LEU A CA 1
ATOM 770 C C . LEU A 1 91 ? -9.633 -6.777 -11.148 1 97.62 91 LEU A C 1
ATOM 772 O O . LEU A 1 91 ? -8.703 -7.273 -10.508 1 97.62 91 LEU A O 1
ATOM 776 N N . PRO A 1 92 ? -9.672 -6.773 -12.469 1 96.12 92 PRO A N 1
ATOM 777 C CA . PRO A 1 92 ? -8.516 -7.293 -13.203 1 96.12 92 PRO A CA 1
ATOM 778 C C . PRO A 1 92 ? -7.25 -6.477 -12.953 1 96.12 92 PRO A C 1
ATOM 780 O O . PRO A 1 92 ? -7.328 -5.32 -12.539 1 96.12 92 PRO A O 1
ATOM 783 N N . CYS A 1 93 ? -6.059 -7.156 -13.164 1 94.38 93 CYS A N 1
ATOM 784 C CA . CYS A 1 93 ? -4.801 -6.422 -13.078 1 94.38 93 CYS A CA 1
ATOM 785 C C . CYS A 1 93 ? -4.738 -5.32 -14.125 1 94.38 93 CYS A C 1
ATOM 787 O O . CYS A 1 93 ? -5.516 -5.32 -15.086 1 94.38 93 CYS A O 1
ATOM 789 N N . SER A 1 94 ? -3.82 -4.395 -13.914 1 92.81 94 SER A N 1
ATOM 790 C CA . SER A 1 94 ? -3.748 -3.195 -14.75 1 92.81 94 SER A CA 1
ATOM 791 C C . SER A 1 94 ? -3.555 -3.553 -16.219 1 92.81 94 SER A C 1
ATOM 793 O O . SER A 1 94 ? -4.117 -2.902 -17.094 1 92.81 94 SER A O 1
ATOM 795 N N . GLU A 1 95 ? -2.811 -4.566 -16.531 1 91.31 95 GLU A N 1
ATOM 796 C CA . GLU A 1 95 ? -2.488 -4.957 -17.891 1 91.31 95 GLU A CA 1
ATOM 797 C C . GLU A 1 95 ? -3.711 -5.527 -18.609 1 91.31 95 GLU A C 1
ATOM 799 O O . GLU A 1 95 ? -3.783 -5.5 -19.844 1 91.31 95 GLU A O 1
ATOM 804 N N . LYS A 1 96 ? -4.656 -5.98 -17.875 1 94 96 LYS A N 1
ATOM 805 C CA . LYS A 1 96 ? -5.828 -6.637 -18.453 1 94 96 LYS A CA 1
ATOM 806 C C . LYS A 1 96 ? -7.074 -5.77 -18.297 1 94 96 LYS A C 1
ATOM 808 O O . LYS A 1 96 ? -8.18 -6.195 -18.641 1 94 96 LYS A O 1
ATOM 813 N N . ASP A 1 97 ? -6.918 -4.602 -17.719 1 95.62 97 ASP A N 1
ATOM 814 C CA . ASP A 1 97 ? -8.047 -3.717 -17.453 1 95.62 97 ASP A CA 1
ATOM 815 C C . ASP A 1 97 ? -8.57 -3.092 -18.734 1 95.62 97 ASP A C 1
ATOM 817 O O . ASP A 1 97 ? -7.828 -2.412 -19.453 1 95.62 97 ASP A O 1
ATOM 821 N N . SER A 1 98 ? -9.812 -3.299 -19.109 1 95.81 98 SER A N 1
ATOM 822 C CA . SER A 1 98 ? -10.438 -2.719 -20.297 1 95.81 98 SER A CA 1
ATOM 823 C C . SER A 1 98 ? -11.422 -1.619 -19.906 1 95.81 98 SER A C 1
ATOM 825 O O . SER A 1 98 ? -12.32 -1.288 -20.688 1 95.81 98 SER A O 1
ATOM 827 N N . GLY A 1 99 ? -11.297 -1.112 -18.656 1 95.5 99 GLY A N 1
ATOM 828 C CA . GLY A 1 99 ? -12.18 -0.06 -18.188 1 95.5 99 GLY A CA 1
ATOM 829 C C . GLY A 1 99 ? -12.891 -0.409 -16.891 1 95.5 99 GLY A C 1
ATOM 830 O O . GLY A 1 99 ? -13.633 0.408 -16.344 1 95.5 99 GLY A O 1
ATOM 831 N N . GLU A 1 100 ? -12.602 -1.552 -16.438 1 96.62 100 GLU A N 1
ATOM 832 C CA . GLU A 1 100 ? -13.281 -2.055 -15.25 1 96.62 100 GLU A CA 1
ATOM 833 C C . GLU A 1 100 ? -13.008 -1.171 -14.031 1 96.62 100 GLU A C 1
ATOM 835 O O . GLU A 1 100 ? -13.898 -0.924 -13.219 1 96.62 100 GLU A O 1
ATOM 840 N N . LEU A 1 101 ? -11.758 -0.699 -13.906 1 96.5 101 LEU A N 1
ATOM 841 C CA . LEU A 1 101 ? -11.438 0.165 -12.773 1 96.5 101 LEU A CA 1
ATOM 842 C C . LEU A 1 101 ? -12.266 1.448 -12.82 1 96.5 101 LEU A C 1
ATOM 844 O O . LEU A 1 101 ? -12.867 1.84 -11.82 1 96.5 101 LEU A O 1
ATOM 848 N N . GLU A 1 102 ? -12.266 2.076 -13.945 1 96.06 102 GLU A N 1
ATOM 849 C CA . GLU A 1 102 ? -12.992 3.336 -14.086 1 96.06 102 GLU A CA 1
ATOM 850 C C . GLU A 1 102 ? -14.484 3.145 -13.836 1 96.06 102 GLU A C 1
ATOM 852 O O . GLU A 1 102 ? -15.125 3.994 -13.219 1 96.06 102 GLU A O 1
ATOM 857 N N . THR A 1 103 ? -15 2.098 -14.344 1 96.12 103 THR A N 1
ATOM 858 C CA . THR A 1 103 ? -16.406 1.785 -14.109 1 96.12 103 THR A CA 1
ATOM 859 C C . THR A 1 103 ? -16.672 1.597 -12.625 1 96.12 103 THR A C 1
ATOM 861 O O . THR A 1 103 ? -17.656 2.125 -12.094 1 96.12 103 THR A O 1
ATOM 864 N N . TYR A 1 104 ? -15.828 0.834 -12.039 1 95.75 104 TYR A N 1
ATOM 865 C CA . TYR A 1 104 ? -15.945 0.581 -10.602 1 95.75 104 TYR A CA 1
ATOM 866 C C . TYR A 1 104 ? -15.93 1.886 -9.82 1 95.75 104 TYR A C 1
ATOM 868 O O . TYR A 1 104 ? -16.766 2.096 -8.93 1 95.75 104 TYR A O 1
ATOM 876 N N . LEU A 1 105 ? -15.023 2.766 -10.133 1 95.06 105 LEU A N 1
ATOM 877 C CA . LEU A 1 105 ? -14.844 4.023 -9.414 1 95.06 105 LEU A CA 1
ATOM 878 C C . LEU A 1 105 ? -16.031 4.949 -9.633 1 95.06 105 LEU A C 1
ATOM 880 O O . LEU A 1 105 ? -16.438 5.684 -8.727 1 95.06 105 LEU A O 1
ATOM 884 N N . SER A 1 106 ? -16.562 4.93 -10.828 1 92.94 106 SER A N 1
ATOM 885 C CA . SER A 1 106 ? -17.719 5.766 -11.141 1 92.94 106 SER A CA 1
ATOM 886 C C . SER A 1 106 ? -18.953 5.316 -10.367 1 92.94 106 SER A C 1
ATOM 888 O O . SER A 1 106 ? -19.766 6.148 -9.953 1 92.94 106 SER A O 1
ATOM 890 N N . GLU A 1 107 ? -19.109 4.102 -10.141 1 89.94 107 GLU A N 1
ATOM 891 C CA . GLU A 1 107 ? -20.266 3.553 -9.422 1 89.94 107 GLU A CA 1
ATOM 892 C C . GLU A 1 107 ? -20.156 3.834 -7.922 1 89.94 107 GLU A C 1
ATOM 894 O O . GLU A 1 107 ? -21.172 4.105 -7.266 1 89.94 107 GLU A O 1
ATOM 899 N N . GLU A 1 108 ? -18.984 3.693 -7.371 1 84.81 108 GLU A N 1
ATOM 900 C CA . GLU A 1 108 ? -18.766 3.936 -5.945 1 84.81 108 GLU A CA 1
ATOM 901 C C . GLU A 1 108 ? -18.984 5.402 -5.594 1 84.81 108 GLU A C 1
ATOM 903 O O . GLU A 1 108 ? -19.484 5.719 -4.512 1 84.81 108 GLU A O 1
ATOM 908 N N . GLN A 1 109 ? -18.609 6.262 -6.453 1 78.06 109 GLN A N 1
ATOM 909 C CA . GLN A 1 109 ? -18.828 7.691 -6.238 1 78.06 109 GLN A CA 1
ATOM 910 C C . GLN A 1 109 ? -20.312 8.031 -6.27 1 78.06 109 GLN A C 1
ATOM 912 O O . GLN A 1 109 ? -20.75 8.961 -5.594 1 78.06 109 GLN A O 1
ATOM 917 N N . HIS A 1 110 ? -20.984 7.293 -6.992 1 71.75 110 HIS A N 1
ATOM 918 C CA . HIS A 1 110 ? -22.422 7.527 -7.09 1 71.75 110 HIS A CA 1
ATOM 919 C C . HIS A 1 110 ? -23.156 6.949 -5.887 1 71.75 110 HIS A C 1
ATOM 921 O O . HIS A 1 110 ? -24.203 7.48 -5.477 1 71.75 110 HIS A O 1
ATOM 927 N N . GLU A 1 111 ? -22.75 5.91 -5.34 1 66.25 111 GLU A N 1
ATOM 928 C CA . GLU A 1 111 ? -23.422 5.297 -4.203 1 66.25 111 GLU A CA 1
ATOM 929 C C . GLU A 1 111 ? -23.188 6.098 -2.924 1 66.25 111 GLU A C 1
ATOM 931 O O . GLU A 1 111 ? -24 6.051 -1.999 1 66.25 111 GLU A O 1
ATOM 936 N N . LYS A 1 112 ? -22.266 6.746 -2.854 1 60.62 112 LYS A N 1
ATOM 937 C CA . LYS A 1 112 ? -21.953 7.5 -1.64 1 60.62 112 LYS A CA 1
ATOM 938 C C . LYS A 1 112 ? -22.641 8.867 -1.651 1 60.62 112 LYS A C 1
ATOM 940 O O . LYS A 1 112 ? -22.594 9.594 -0.655 1 60.62 112 LYS A O 1
ATOM 945 N N . HIS A 1 113 ? -23.203 9.32 -2.699 1 50.75 113 HIS A N 1
ATOM 946 C CA . HIS A 1 113 ? -24.062 10.5 -2.766 1 50.75 113 HIS A CA 1
ATOM 947 C C . HIS A 1 113 ? -25.531 10.117 -2.76 1 50.75 113 HIS A C 1
ATOM 949 O O . HIS A 1 113 ? -25.922 9.133 -3.393 1 50.75 113 HIS A O 1
ATOM 955 N N . MET B 1 1 ? 10.93 50.812 27.719 1 34.91 1 MET B N 1
ATOM 956 C CA . MET B 1 1 ? 10.914 49.344 27.609 1 34.91 1 MET B CA 1
ATOM 957 C C . MET B 1 1 ? 10.711 48.938 26.156 1 34.91 1 MET B C 1
ATOM 959 O O . MET B 1 1 ? 9.758 49.344 25.5 1 34.91 1 MET B O 1
ATOM 963 N N . LYS B 1 2 ? 11.789 48.562 25.344 1 41.31 2 LYS B N 1
ATOM 964 C CA . LYS B 1 2 ? 11.789 48.25 23.922 1 41.31 2 LYS B CA 1
ATOM 965 C C . LYS B 1 2 ? 10.961 47 23.641 1 41.31 2 LYS B C 1
ATOM 967 O O . LYS B 1 2 ? 11.109 46 24.328 1 41.31 2 LYS B O 1
ATOM 972 N N . TYR B 1 3 ? 9.711 47 23.078 1 42.5 3 TYR B N 1
ATOM 973 C CA . TYR B 1 3 ? 8.773 45.969 22.703 1 42.5 3 TYR B CA 1
ATOM 974 C C . TYR B 1 3 ? 9.438 44.938 21.797 1 42.5 3 TYR B C 1
ATOM 976 O O . TYR B 1 3 ? 9.961 45.281 20.734 1 42.5 3 TYR B O 1
ATOM 984 N N . ARG B 1 4 ? 10.117 43.844 22.344 1 42.19 4 ARG B N 1
ATOM 985 C CA . ARG B 1 4 ? 10.633 42.75 21.547 1 42.19 4 ARG B CA 1
ATOM 986 C C . ARG B 1 4 ? 9.617 42.281 20.516 1 42.19 4 ARG B C 1
ATOM 988 O O . ARG B 1 4 ? 8.469 41.969 20.859 1 42.19 4 ARG B O 1
ATOM 995 N N . VAL B 1 5 ? 9.625 42.719 19.297 1 45.28 5 VAL B N 1
ATOM 996 C CA . VAL B 1 5 ? 8.852 42.188 18.188 1 45.28 5 VAL B CA 1
ATOM 997 C C . VAL B 1 5 ? 8.906 40.656 18.219 1 45.28 5 VAL B C 1
ATOM 999 O O . VAL B 1 5 ? 9.984 40.062 18.141 1 45.28 5 VAL B O 1
ATOM 1002 N N . GLU B 1 6 ? 8.125 39.938 19.016 1 44 6 GLU B N 1
ATOM 1003 C CA . GLU B 1 6 ? 7.934 38.5 19 1 44 6 GLU B CA 1
ATOM 1004 C C . GLU B 1 6 ? 7.887 37.938 17.578 1 44 6 GLU B C 1
ATOM 1006 O O . GLU B 1 6 ? 7.074 38.375 16.766 1 44 6 GLU B O 1
ATOM 1011 N N . THR B 1 7 ? 9.086 37.75 16.969 1 46.59 7 THR B N 1
ATOM 1012 C CA . THR B 1 7 ? 9.141 37.062 15.68 1 46.59 7 THR B CA 1
ATOM 1013 C C . THR B 1 7 ? 8.039 36 15.578 1 46.59 7 THR B C 1
ATOM 1015 O O . THR B 1 7 ? 7.816 35.25 16.516 1 46.59 7 THR B O 1
ATOM 1018 N N . ASN B 1 8 ?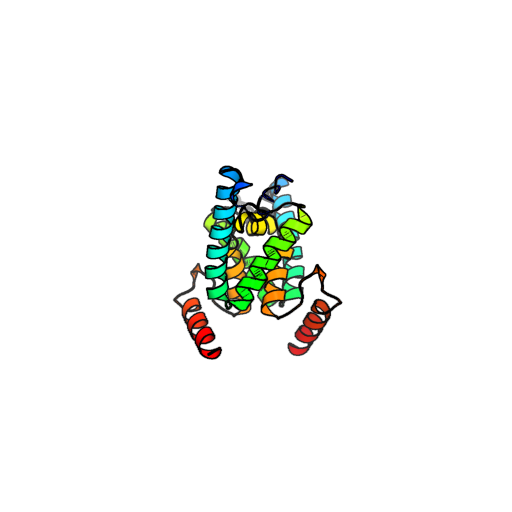 6.879 36.25 14.883 1 45.59 8 ASN B N 1
ATOM 1019 C CA . ASN B 1 8 ? 5.773 35.344 14.617 1 45.59 8 ASN B CA 1
ATOM 1020 C C . ASN B 1 8 ? 6.262 33.906 14.422 1 45.59 8 ASN B C 1
ATOM 1022 O O . ASN B 1 8 ? 7.016 33.625 13.492 1 45.59 8 ASN B O 1
ATOM 1026 N N . PRO B 1 9 ? 6.34 33.094 15.43 1 50.44 9 PRO B N 1
ATOM 1027 C CA . PRO B 1 9 ? 6.82 31.719 15.328 1 50.44 9 PRO B CA 1
ATOM 1028 C C . PRO B 1 9 ? 6.32 31.016 14.07 1 50.44 9 PRO B C 1
ATOM 1030 O O . PRO B 1 9 ? 6.855 29.969 13.688 1 50.44 9 PRO B O 1
ATOM 1033 N N . PHE B 1 10 ? 5.23 31.5 13.594 1 49.06 10 PHE B N 1
ATOM 1034 C CA . PHE B 1 10 ? 4.691 30.984 12.344 1 49.06 10 PHE B CA 1
ATOM 1035 C C . PHE B 1 10 ? 5.262 31.734 11.148 1 49.06 10 PHE B C 1
ATOM 1037 O O . PHE B 1 10 ? 4.762 31.594 10.031 1 49.06 10 PHE B O 1
ATOM 1044 N N . SER B 1 11 ? 6.047 32.688 11.367 1 53.31 11 SER B N 1
ATOM 1045 C CA . SER B 1 11 ? 6.582 33.562 10.328 1 53.31 11 SER B CA 1
ATOM 1046 C C . SER B 1 11 ? 7.457 32.781 9.352 1 53.31 11 SER B C 1
ATOM 1048 O O . SER B 1 11 ? 8.359 32.031 9.758 1 53.31 11 SER B O 1
ATOM 1050 N N . LYS B 1 12 ? 7.004 32.594 8.133 1 55.81 12 LYS B N 1
ATOM 1051 C CA . LYS B 1 12 ? 7.816 32.094 7.02 1 55.81 12 LYS B CA 1
ATOM 1052 C C . LYS B 1 12 ? 9.211 32.719 7.043 1 55.81 12 LYS B C 1
ATOM 1054 O O . LYS B 1 12 ? 10.109 32.25 6.34 1 55.81 12 LYS B O 1
ATOM 1059 N N . ASP B 1 13 ? 9.273 33.781 7.73 1 59 13 ASP B N 1
ATOM 1060 C CA . ASP B 1 13 ? 10.531 34.5 7.711 1 59 13 ASP B CA 1
ATOM 1061 C C . ASP B 1 13 ? 11.625 33.75 8.461 1 59 13 ASP B C 1
ATOM 1063 O O . ASP B 1 13 ? 12.812 34.062 8.297 1 59 13 ASP B O 1
ATOM 1067 N N . ARG B 1 14 ? 11.156 32.844 9.219 1 72 14 ARG B N 1
ATOM 1068 C CA . ARG B 1 14 ? 12.148 32.156 10.023 1 72 14 ARG B CA 1
ATOM 1069 C C . ARG B 1 14 ? 12.812 31.031 9.219 1 72 14 ARG B C 1
ATOM 1071 O O . ARG B 1 14 ? 13.859 30.516 9.609 1 72 14 ARG B O 1
ATOM 1078 N N . TYR B 1 15 ? 12.172 30.828 8.031 1 72.06 15 TYR B N 1
ATOM 1079 C CA . TYR B 1 15 ? 12.727 29.719 7.262 1 72.06 15 TYR B CA 1
ATOM 1080 C C . TYR B 1 15 ? 13.594 30.219 6.117 1 72.06 15 TYR B C 1
ATOM 1082 O O . TYR B 1 15 ? 13.305 31.266 5.523 1 72.06 15 TYR B O 1
ATOM 1090 N N . ASN B 1 16 ? 14.727 29.609 6.008 1 85.56 16 ASN B N 1
ATOM 1091 C CA . ASN B 1 16 ? 15.547 29.953 4.848 1 85.56 16 ASN B CA 1
ATOM 1092 C C . ASN B 1 16 ? 14.914 29.438 3.555 1 85.56 16 ASN B C 1
ATOM 1094 O O . ASN B 1 16 ? 13.977 28.641 3.588 1 85.56 16 ASN B O 1
ATOM 1098 N N . PRO B 1 17 ? 15.297 29.938 2.443 1 84.88 17 PRO B N 1
ATOM 1099 C CA . PRO B 1 17 ? 14.711 29.562 1.153 1 84.88 17 PRO B CA 1
ATOM 1100 C C . PRO B 1 17 ? 14.711 28.062 0.913 1 84.88 17 PRO B C 1
ATOM 1102 O O . PRO B 1 17 ? 13.766 27.516 0.321 1 84.88 17 PRO B O 1
ATOM 1105 N N . GLU B 1 18 ? 15.734 27.375 1.338 1 84.75 18 GLU B N 1
ATOM 1106 C CA . GLU B 1 18 ? 15.82 25.922 1.161 1 84.75 18 GLU B CA 1
ATOM 1107 C C . GLU B 1 18 ? 14.719 25.203 1.934 1 84.75 18 GLU B C 1
ATOM 1109 O O . GLU B 1 18 ? 14.109 24.266 1.429 1 84.75 18 GLU B O 1
ATOM 1114 N N . GLN B 1 19 ? 14.523 25.719 3.104 1 84 19 GLN B N 1
ATOM 1115 C CA . GLN B 1 19 ? 13.477 25.141 3.934 1 84 19 GLN B CA 1
ATOM 1116 C C . GLN B 1 19 ? 12.094 25.391 3.332 1 84 19 GLN B C 1
ATOM 1118 O O . GLN B 1 19 ? 11.242 24.5 3.334 1 84 19 GLN B O 1
ATOM 1123 N N . LEU B 1 20 ? 11.984 26.5 2.824 1 87.25 20 LEU B N 1
ATOM 1124 C CA . LEU B 1 20 ? 10.711 26.859 2.211 1 87.25 20 LEU B CA 1
ATOM 1125 C C . LEU B 1 20 ? 10.43 26 0.99 1 87.25 20 LEU B C 1
ATOM 1127 O O . LEU B 1 20 ? 9.289 25.578 0.77 1 87.25 20 LEU B O 1
ATOM 1131 N N . GLU B 1 21 ? 11.406 25.828 0.21 1 87.62 21 GLU B N 1
ATOM 1132 C CA . GLU B 1 21 ? 11.273 24.969 -0.962 1 87.62 21 GLU B CA 1
ATOM 1133 C C . GLU B 1 21 ? 10.938 23.531 -0.561 1 87.62 21 GLU B C 1
ATOM 1135 O O . GLU B 1 21 ? 10.125 22.875 -1.215 1 87.62 21 GLU B O 1
ATOM 1140 N N . MET B 1 22 ? 11.516 23.062 0.485 1 87.38 22 MET B N 1
ATOM 1141 C CA . MET B 1 22 ? 11.234 21.734 0.994 1 87.38 22 MET B CA 1
ATOM 1142 C C . MET B 1 22 ? 9.773 21.594 1.415 1 87.38 22 MET B C 1
ATOM 1144 O O . MET B 1 22 ? 9.125 20.594 1.125 1 87.38 22 MET B O 1
ATOM 1148 N N . PHE B 1 23 ? 9.344 22.672 2.088 1 88.88 23 PHE B N 1
ATOM 1149 C CA . PHE B 1 23 ? 7.949 22.656 2.523 1 88.88 23 PHE B CA 1
ATOM 1150 C C . PHE B 1 23 ? 7.008 22.625 1.325 1 88.88 23 PHE B C 1
ATOM 1152 O O . PHE B 1 23 ? 6.016 21.891 1.335 1 88.88 23 PHE B O 1
ATOM 1159 N N . LYS B 1 24 ? 7.383 23.391 0.378 1 90.81 24 LYS B N 1
ATOM 1160 C CA . LYS B 1 24 ? 6.559 23.453 -0.826 1 90.81 24 LYS B CA 1
ATOM 1161 C C . LYS B 1 24 ? 6.527 22.094 -1.535 1 90.81 24 LYS B C 1
ATOM 1163 O O . LYS B 1 24 ? 5.465 21.641 -1.96 1 90.81 24 LYS B O 1
ATOM 1168 N N . ASN B 1 25 ? 7.648 21.469 -1.635 1 91.88 25 ASN B N 1
ATOM 1169 C CA . ASN B 1 25 ? 7.746 20.172 -2.291 1 91.88 25 ASN B CA 1
ATOM 1170 C C . ASN B 1 25 ? 6.977 19.094 -1.527 1 91.88 25 ASN B C 1
ATOM 1172 O O . ASN B 1 25 ? 6.324 18.234 -2.135 1 91.88 25 ASN B O 1
ATOM 1176 N N . ARG B 1 26 ? 7.094 19.203 -0.297 1 93.25 26 ARG B N 1
ATOM 1177 C CA . ARG B 1 26 ? 6.375 18.25 0.548 1 93.25 26 ARG B CA 1
ATOM 1178 C C . ARG B 1 26 ? 4.867 18.406 0.371 1 93.25 26 ARG B C 1
ATOM 1180 O O . ARG B 1 26 ? 4.152 17.406 0.242 1 93.25 26 ARG B O 1
ATOM 1187 N N . GLN B 1 27 ? 4.406 19.625 0.314 1 94.75 27 GLN B N 1
ATOM 1188 C CA . GLN B 1 27 ? 2.977 19.859 0.146 1 94.75 27 GLN B CA 1
ATOM 1189 C C . GLN B 1 27 ? 2.504 19.422 -1.236 1 94.75 27 GLN B C 1
ATOM 1191 O O . GLN B 1 27 ? 1.438 18.812 -1.37 1 94.75 27 GLN B O 1
ATOM 1196 N N . LEU B 1 28 ? 3.324 19.703 -2.172 1 96.38 28 LEU B N 1
ATOM 1197 C CA . LEU B 1 28 ? 2.975 19.297 -3.531 1 96.38 28 LEU B CA 1
ATOM 1198 C C . LEU B 1 28 ? 2.863 17.781 -3.643 1 96.38 28 LEU B C 1
ATOM 1200 O O . LEU B 1 28 ? 1.953 17.266 -4.297 1 96.38 28 LEU B O 1
ATOM 1204 N N . SER B 1 29 ? 3.791 17.141 -3.076 1 96.69 29 SER B N 1
ATOM 1205 C CA . SER B 1 29 ? 3.768 15.672 -3.104 1 96.69 29 SER B CA 1
ATOM 1206 C C . SER B 1 29 ? 2.551 15.125 -2.363 1 96.69 29 SER B C 1
ATOM 1208 O O . SER B 1 29 ? 1.953 14.141 -2.789 1 96.69 29 SER B O 1
ATOM 1210 N N . LYS B 1 30 ? 2.16 15.727 -1.281 1 97.06 30 LYS B N 1
ATOM 1211 C CA . LYS B 1 30 ? 0.968 15.336 -0.537 1 97.06 30 LYS B CA 1
ATOM 1212 C C . LYS B 1 30 ? -0.296 15.57 -1.359 1 97.06 30 LYS B C 1
ATOM 1214 O O . LYS B 1 30 ? -1.22 14.75 -1.333 1 97.06 30 LYS B O 1
ATOM 1219 N N . ASP B 1 31 ? -0.324 16.688 -2.023 1 97.5 31 ASP B N 1
ATOM 1220 C CA . ASP B 1 31 ? -1.473 17 -2.869 1 97.5 31 ASP B CA 1
ATOM 1221 C C . ASP B 1 31 ? -1.649 15.953 -3.967 1 97.5 31 ASP B C 1
ATOM 1223 O O . ASP B 1 31 ? -2.773 15.547 -4.27 1 97.5 31 ASP B O 1
ATOM 1227 N N . LYS B 1 32 ? -0.565 15.617 -4.547 1 98 32 LYS B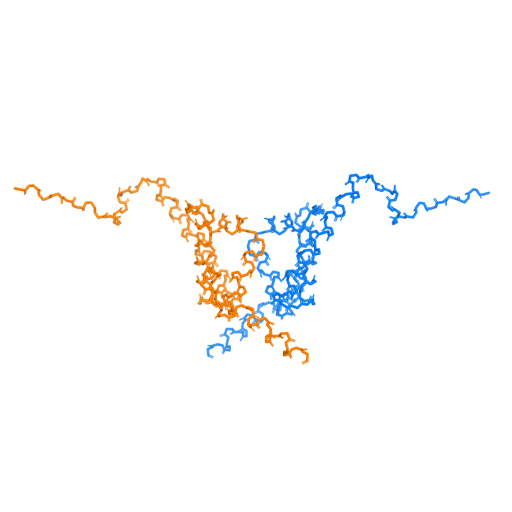 N 1
ATOM 1228 C CA . LYS B 1 32 ? -0.606 14.586 -5.582 1 98 32 LYS B CA 1
ATOM 1229 C C . LYS B 1 32 ? -1.125 13.266 -5.02 1 98 32 LYS B C 1
ATOM 1231 O O . LYS B 1 32 ? -1.946 12.594 -5.648 1 98 32 LYS B O 1
ATOM 1236 N N . ALA B 1 33 ? -0.575 12.914 -3.875 1 98.38 33 ALA B N 1
ATOM 1237 C CA . ALA B 1 33 ? -1.028 11.695 -3.209 1 98.38 33 ALA B CA 1
ATOM 1238 C C . ALA B 1 33 ? -2.512 11.773 -2.863 1 98.38 33 ALA B C 1
ATOM 1240 O O . ALA B 1 33 ? -3.24 10.789 -2.982 1 98.38 33 ALA B O 1
ATOM 1241 N N . GLU B 1 34 ? -2.938 12.922 -2.408 1 97.5 34 GLU B N 1
ATOM 1242 C CA . GLU B 1 34 ? -4.336 13.125 -2.035 1 97.5 34 GLU B CA 1
ATOM 1243 C C . GLU B 1 34 ? -5.262 12.891 -3.223 1 97.5 34 GLU B C 1
ATOM 1245 O O . GLU B 1 34 ? -6.297 12.234 -3.088 1 97.5 34 GLU B O 1
ATOM 1250 N N . VAL B 1 35 ? -4.918 13.445 -4.324 1 97.88 35 VAL B N 1
ATOM 1251 C CA . VAL B 1 35 ? -5.715 13.25 -5.531 1 97.88 35 VAL B CA 1
ATOM 1252 C C . VAL B 1 35 ? -5.797 11.758 -5.859 1 97.88 35 VAL B C 1
ATOM 1254 O O . VAL B 1 35 ? -6.871 11.242 -6.168 1 97.88 35 VAL B O 1
ATOM 1257 N N . PHE B 1 36 ? -4.719 11.109 -5.754 1 98.19 36 PHE B N 1
ATOM 1258 C CA . PHE B 1 36 ? -4.629 9.688 -6.09 1 98.19 36 PHE B CA 1
ATOM 1259 C C . PHE B 1 36 ? -5.488 8.852 -5.148 1 98.19 36 PHE B C 1
ATOM 1261 O O . PHE B 1 36 ? -6.305 8.047 -5.598 1 98.19 36 PHE B O 1
ATOM 1268 N N . PHE B 1 37 ? -5.379 9.016 -3.873 1 97.94 37 PHE B N 1
ATOM 1269 C CA . PHE B 1 37 ? -6.105 8.203 -2.908 1 97.94 37 PHE B CA 1
ATOM 1270 C C . PHE B 1 37 ? -7.59 8.547 -2.914 1 97.94 37 PHE B C 1
ATOM 1272 O O . PHE B 1 37 ? -8.438 7.684 -2.682 1 97.94 37 PHE B O 1
ATOM 1279 N N . THR B 1 38 ? -7.855 9.82 -3.119 1 97.44 38 THR B N 1
ATOM 1280 C CA . THR B 1 38 ? -9.258 10.219 -3.203 1 97.44 38 THR B CA 1
ATOM 1281 C C . THR B 1 38 ? -9.961 9.477 -4.34 1 97.44 38 THR B C 1
ATOM 1283 O O . THR B 1 38 ? -11.109 9.055 -4.191 1 97.44 38 THR B O 1
ATOM 1286 N N . ARG B 1 39 ? -9.242 9.375 -5.438 1 96.75 39 ARG B N 1
ATOM 1287 C CA . ARG B 1 39 ? -9.805 8.68 -6.594 1 96.75 39 ARG B CA 1
ATOM 1288 C C . ARG B 1 39 ? -10.125 7.23 -6.258 1 96.75 39 ARG B C 1
ATOM 1290 O O . ARG B 1 39 ? -11.188 6.727 -6.609 1 96.75 39 ARG B O 1
ATOM 1297 N N . LEU B 1 40 ? -9.25 6.578 -5.59 1 96.19 40 LEU B N 1
ATOM 1298 C CA . LEU B 1 40 ? -9.391 5.152 -5.316 1 96.19 40 LEU B CA 1
ATOM 1299 C C . LEU B 1 40 ? -10.391 4.91 -4.191 1 96.19 40 LEU B C 1
ATOM 1301 O O . LEU B 1 40 ? -11.133 3.924 -4.219 1 96.19 40 LEU B O 1
ATOM 1305 N N . TYR B 1 41 ? -10.383 5.746 -3.221 1 95.69 41 TYR B N 1
ATOM 1306 C CA . TYR B 1 41 ? -11.195 5.543 -2.025 1 95.69 41 TYR B CA 1
ATOM 1307 C C . TYR B 1 41 ? -12.172 6.699 -1.825 1 95.69 41 TYR B C 1
ATOM 1309 O O . TYR B 1 41 ? -13.234 6.742 -2.451 1 95.69 41 TYR B O 1
ATOM 1317 N N . ASN B 1 42 ? -11.945 7.66 -1.162 1 94.88 42 ASN B N 1
ATOM 1318 C CA . ASN B 1 42 ? -12.641 8.922 -0.947 1 94.88 42 ASN B CA 1
ATOM 1319 C C . ASN B 1 42 ? -11.758 9.93 -0.208 1 94.88 42 ASN B C 1
ATOM 1321 O O . ASN B 1 42 ? -10.648 9.594 0.215 1 94.88 42 ASN B O 1
ATOM 1325 N N . GLN B 1 43 ? -12.188 11.102 -0.103 1 95.44 43 GLN B N 1
ATOM 1326 C CA . GLN B 1 43 ? -11.406 12.211 0.435 1 95.44 43 GLN B CA 1
ATOM 1327 C C . GLN B 1 43 ? -11.008 11.953 1.884 1 95.44 43 GLN B C 1
ATOM 1329 O O . GLN B 1 43 ? -9.859 12.172 2.264 1 95.44 43 GLN B O 1
ATOM 1334 N N . HIS B 1 44 ? -11.969 11.539 2.613 1 95.69 44 HIS B N 1
ATOM 1335 C CA . HIS B 1 44 ? -11.688 11.312 4.027 1 95.69 44 HIS B CA 1
ATOM 1336 C C . HIS B 1 44 ? -10.602 10.266 4.215 1 95.69 44 HIS B C 1
ATOM 1338 O O . HIS B 1 44 ? -9.641 10.484 4.961 1 95.69 44 HIS B O 1
ATOM 1344 N N . ILE B 1 45 ? -10.68 9.164 3.506 1 97.19 45 ILE B N 1
ATOM 1345 C CA . ILE B 1 45 ? -9.703 8.086 3.596 1 97.19 45 ILE B CA 1
ATOM 1346 C C . ILE B 1 45 ? -8.344 8.57 3.094 1 97.19 45 ILE B C 1
ATOM 1348 O O . ILE B 1 45 ? -7.309 8.234 3.672 1 97.19 45 ILE B O 1
ATOM 1352 N N . ALA B 1 46 ? -8.352 9.352 2.082 1 98.06 46 ALA B N 1
ATOM 1353 C CA . ALA B 1 46 ? -7.117 9.922 1.557 1 98.06 46 ALA B CA 1
ATOM 1354 C C . ALA B 1 46 ? -6.383 10.719 2.631 1 98.06 46 ALA B C 1
ATOM 1356 O O . ALA B 1 46 ? -5.18 10.547 2.828 1 98.06 46 ALA B O 1
ATOM 1357 N N . TRP B 1 47 ? -7.066 11.477 3.369 1 97.69 47 TRP B N 1
ATOM 1358 C CA . TRP B 1 47 ? -6.48 12.289 4.426 1 97.69 47 TRP B CA 1
ATOM 1359 C C . TRP B 1 47 ? -5.887 11.414 5.523 1 97.69 47 TRP B C 1
ATOM 1361 O O . TRP B 1 47 ? -4.785 11.68 6.008 1 97.69 47 TRP B O 1
ATOM 1371 N N . VAL B 1 48 ? -6.633 10.477 5.891 1 97.88 48 VAL B N 1
ATOM 1372 C CA . VAL B 1 48 ? -6.203 9.586 6.961 1 97.88 48 VAL B CA 1
ATOM 1373 C C . VAL B 1 48 ? -4.922 8.867 6.555 1 97.88 48 VAL B C 1
ATOM 1375 O O . VAL B 1 48 ? -3.969 8.789 7.336 1 97.88 48 VAL B O 1
ATOM 1378 N N . ILE B 1 49 ? -4.859 8.328 5.281 1 98.5 49 ILE B N 1
ATOM 1379 C CA . ILE B 1 49 ? -3.686 7.613 4.789 1 98.5 49 ILE B CA 1
ATOM 1380 C C . ILE B 1 49 ? -2.475 8.547 4.797 1 98.5 49 ILE B C 1
ATOM 1382 O O . ILE B 1 49 ? -1.424 8.203 5.344 1 98.5 49 ILE B O 1
ATOM 1386 N N . ILE B 1 50 ? -2.627 9.719 4.289 1 98.38 50 ILE B N 1
ATOM 1387 C CA . ILE B 1 50 ? -1.52 10.648 4.133 1 98.38 50 ILE B CA 1
ATOM 1388 C C . ILE B 1 50 ? -1.016 11.086 5.508 1 98.38 50 ILE B C 1
ATOM 1390 O O . ILE B 1 50 ? 0.191 11.078 5.766 1 98.38 50 ILE B O 1
ATOM 1394 N N . ALA B 1 51 ? -1.916 11.453 6.359 1 97.81 51 ALA B N 1
ATOM 1395 C CA . ALA B 1 51 ? -1.536 11.883 7.699 1 97.81 51 ALA B CA 1
ATOM 1396 C C . ALA B 1 51 ? -0.775 10.781 8.438 1 97.81 51 ALA B C 1
ATOM 1398 O O . ALA B 1 51 ? 0.251 11.047 9.07 1 97.81 51 ALA B O 1
ATOM 1399 N N . ASN B 1 52 ? -1.251 9.594 8.352 1 98.31 52 ASN B N 1
ATOM 1400 C CA . ASN B 1 52 ? -0.644 8.484 9.086 1 98.31 52 ASN B CA 1
ATOM 1401 C C . ASN B 1 52 ? 0.711 8.102 8.5 1 98.31 52 ASN B C 1
ATOM 1403 O O . ASN B 1 52 ? 1.632 7.742 9.242 1 98.31 52 ASN B O 1
ATOM 1407 N N . VAL B 1 53 ? 0.88 8.141 7.188 1 98.25 53 VAL B N 1
ATOM 1408 C CA . VAL B 1 53 ? 2.166 7.855 6.559 1 98.25 53 VAL B CA 1
ATOM 1409 C C . VAL B 1 53 ? 3.207 8.875 7.027 1 98.25 53 VAL B C 1
ATOM 1411 O O . VAL B 1 53 ? 4.305 8.5 7.441 1 98.25 53 VAL B O 1
ATOM 1414 N N . MET B 1 54 ? 2.797 10.117 7.016 1 97.31 54 MET B N 1
ATOM 1415 C CA . MET B 1 54 ? 3.727 11.172 7.418 1 97.31 54 MET B CA 1
ATOM 1416 C C . MET B 1 54 ? 4.074 11.047 8.898 1 97.31 54 MET B C 1
ATOM 1418 O O . MET B 1 54 ? 5.238 11.195 9.281 1 97.31 54 MET B O 1
ATOM 1422 N N . THR B 1 55 ? 3.086 10.805 9.672 1 97.12 55 THR B N 1
ATOM 1423 C CA . THR B 1 55 ? 3.285 10.68 11.117 1 97.12 55 THR B CA 1
ATOM 1424 C C . THR B 1 55 ? 4.164 9.477 11.438 1 97.12 55 THR B C 1
ATOM 1426 O O . THR B 1 55 ? 5.082 9.57 12.258 1 97.12 55 THR B O 1
ATOM 1429 N N . GLU B 1 56 ? 3.906 8.359 10.82 1 97 56 GLU B N 1
ATOM 1430 C CA . GLU B 1 56 ? 4.695 7.156 11.078 1 97 56 GLU B CA 1
ATOM 1431 C C . GLU B 1 56 ? 6.156 7.359 10.68 1 97 56 GLU B C 1
ATOM 1433 O O . GLU B 1 56 ? 7.059 6.832 11.328 1 97 56 GLU B O 1
ATOM 1438 N N . TYR B 1 57 ? 6.352 7.996 9.594 1 97.06 57 TYR B N 1
ATOM 1439 C CA . TYR B 1 57 ? 7.715 8.32 9.188 1 97.06 57 TYR B CA 1
ATOM 1440 C C . TYR B 1 57 ? 8.43 9.109 10.273 1 97.06 57 TYR B C 1
ATOM 1442 O O . TYR B 1 57 ? 9.578 8.805 10.61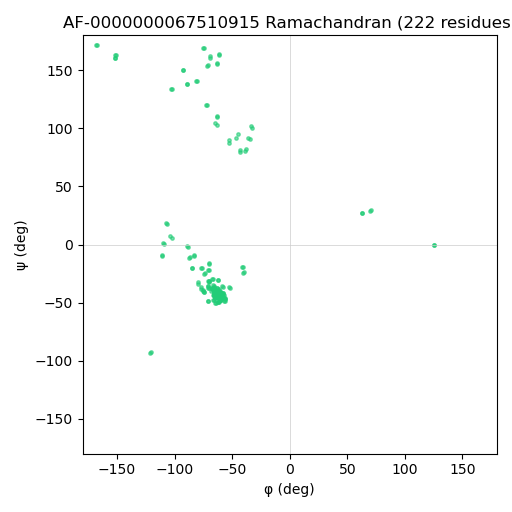7 1 97.06 57 TYR B O 1
ATOM 1450 N N . VAL B 1 58 ? 7.805 10.117 10.812 1 94.88 58 VAL B N 1
ATOM 1451 C CA . VAL B 1 58 ? 8.391 10.969 11.844 1 94.88 58 VAL B CA 1
ATOM 1452 C C . VAL B 1 58 ? 8.703 10.133 13.086 1 94.88 58 VAL B C 1
ATOM 1454 O O . VAL B 1 58 ? 9.766 10.281 13.695 1 94.88 58 VAL B O 1
ATOM 1457 N N . ILE B 1 59 ? 7.785 9.312 13.438 1 94.56 59 ILE B N 1
ATOM 1458 C CA . ILE B 1 59 ? 7.969 8.469 14.617 1 94.56 59 ILE B CA 1
ATOM 1459 C C . ILE B 1 59 ? 9.18 7.562 14.422 1 94.56 59 ILE B C 1
ATOM 1461 O O . ILE B 1 59 ? 10.016 7.426 15.312 1 94.56 59 ILE B O 1
ATOM 1465 N N . LYS B 1 60 ? 9.32 7 13.289 1 95.44 60 LYS B N 1
ATOM 1466 C CA . LYS B 1 60 ? 10.367 6.02 13.008 1 95.44 60 LYS B CA 1
ATOM 1467 C C . LYS B 1 60 ? 11.719 6.695 12.852 1 95.44 60 LYS B C 1
ATOM 1469 O O . LYS B 1 60 ? 12.742 6.168 13.305 1 95.44 60 LYS B O 1
ATOM 1474 N N . PHE B 1 61 ? 11.742 7.812 12.219 1 96.5 61 PHE B N 1
ATOM 1475 C CA . PHE B 1 61 ? 13.016 8.391 11.82 1 96.5 61 PHE B CA 1
ATOM 1476 C C . PHE B 1 61 ? 13.312 9.648 12.617 1 96.5 61 PHE B C 1
ATOM 1478 O O . PHE B 1 61 ? 14.391 10.242 12.469 1 96.5 61 PHE B O 1
ATOM 1485 N N . ARG B 1 62 ? 12.375 10.133 13.375 1 95.31 62 ARG B N 1
ATOM 1486 C CA . ARG B 1 62 ? 12.539 11.289 14.258 1 95.31 62 ARG B CA 1
ATOM 1487 C C . ARG B 1 62 ? 12.852 12.547 13.461 1 95.31 62 ARG B C 1
ATOM 1489 O O . ARG B 1 62 ? 13.625 13.398 13.906 1 95.31 62 ARG B O 1
ATOM 1496 N N . LYS B 1 63 ? 12.406 12.586 12.242 1 93.69 63 LYS B N 1
ATOM 1497 C CA . LYS B 1 63 ? 12.5 13.75 11.367 1 93.69 63 LYS B CA 1
ATOM 1498 C C . LYS B 1 63 ? 11.367 13.766 10.352 1 93.69 63 LYS B C 1
ATOM 1500 O O . LYS B 1 63 ? 10.719 12.742 10.125 1 93.69 63 LYS B O 1
ATOM 1505 N N . SER B 1 64 ? 11.172 14.945 9.844 1 91.62 64 SER B N 1
ATOM 1506 C CA . SER B 1 64 ? 10.141 15.055 8.812 1 91.62 64 SER B CA 1
ATOM 1507 C C . SER B 1 64 ? 10.664 14.609 7.453 1 91.62 64 SER B C 1
ATOM 1509 O O . SER B 1 64 ? 11.82 14.875 7.109 1 91.62 64 SER B O 1
ATOM 1511 N N . ALA B 1 65 ? 9.828 13.898 6.68 1 95.38 65 ALA B N 1
ATOM 1512 C CA . ALA B 1 65 ? 10.164 13.555 5.301 1 95.38 65 ALA B CA 1
ATOM 1513 C C . ALA B 1 65 ? 10.117 14.789 4.402 1 95.38 65 ALA B C 1
ATOM 1515 O O . ALA B 1 65 ? 9.352 15.727 4.656 1 95.38 65 ALA B O 1
ATOM 1516 N N . THR B 1 66 ? 10.859 14.773 3.326 1 94.69 66 THR B N 1
ATOM 1517 C CA . THR B 1 66 ? 10.883 15.891 2.385 1 94.69 66 THR B CA 1
ATOM 1518 C C . THR B 1 66 ? 9.742 15.773 1.375 1 94.69 66 THR B C 1
ATOM 1520 O O . THR B 1 66 ? 9.422 16.734 0.678 1 94.69 66 THR B O 1
ATOM 1523 N N . SER B 1 67 ? 9.211 14.578 1.222 1 96.44 67 SER B N 1
ATOM 1524 C CA . SER B 1 67 ? 8.078 14.312 0.345 1 96.44 67 SER B CA 1
ATOM 1525 C C . SER B 1 67 ? 7.254 13.133 0.844 1 96.44 67 SER B C 1
ATOM 1527 O O . SER B 1 67 ? 7.707 12.375 1.703 1 96.44 67 SER B O 1
ATOM 1529 N N . PHE B 1 68 ? 6.062 13.039 0.343 1 97.94 68 PHE B N 1
ATOM 1530 C CA . PHE B 1 68 ? 5.223 11.891 0.655 1 97.94 68 PHE B CA 1
ATOM 1531 C C . PHE B 1 68 ? 5.867 10.602 0.156 1 97.94 68 PHE B C 1
ATOM 1533 O O . PHE B 1 68 ? 5.828 9.578 0.84 1 97.94 68 PHE B O 1
ATOM 1540 N N . GLU B 1 69 ? 6.441 10.609 -1.065 1 97.62 69 GLU B N 1
ATOM 1541 C CA . GLU B 1 69 ? 7.094 9.445 -1.667 1 97.62 69 GLU B CA 1
ATOM 1542 C C . GLU B 1 69 ? 8.234 8.938 -0.79 1 97.62 69 GLU B C 1
ATOM 1544 O O . GLU B 1 69 ? 8.375 7.73 -0.588 1 97.62 69 GLU B O 1
ATOM 1549 N N . GLU B 1 70 ? 8.984 9.867 -0.269 1 96.69 70 GLU B N 1
ATOM 1550 C CA . GLU B 1 70 ? 10.07 9.484 0.631 1 96.69 70 GLU B CA 1
ATOM 1551 C C . GLU B 1 70 ? 9.539 8.742 1.854 1 96.69 70 GLU B C 1
ATOM 1553 O O . GLU B 1 70 ? 10.094 7.719 2.256 1 96.69 70 GLU B O 1
ATOM 1558 N N . ALA B 1 71 ? 8.508 9.32 2.404 1 97.44 71 ALA B N 1
ATOM 1559 C CA . ALA B 1 71 ? 7.914 8.711 3.596 1 97.44 71 ALA B CA 1
ATOM 1560 C C . ALA B 1 71 ? 7.383 7.316 3.293 1 97.44 71 ALA B C 1
ATOM 1562 O O . ALA B 1 71 ? 7.668 6.363 4.023 1 97.44 71 ALA B O 1
ATOM 1563 N N . TRP B 1 72 ? 6.605 7.215 2.199 1 97.5 72 TRP B N 1
ATOM 1564 C CA . TRP B 1 72 ? 6.004 5.945 1.801 1 97.5 72 TRP B CA 1
ATOM 1565 C C . TRP B 1 72 ? 7.074 4.891 1.563 1 97.5 72 TRP B C 1
ATOM 1567 O O . TRP B 1 72 ? 6.969 3.764 2.057 1 97.5 72 TRP B O 1
ATOM 1577 N N . ASP B 1 73 ? 8.109 5.262 0.889 1 95.94 73 ASP B N 1
ATOM 1578 C CA . ASP B 1 73 ? 9.156 4.332 0.472 1 95.94 73 ASP B CA 1
ATOM 1579 C C . ASP B 1 73 ? 9.984 3.861 1.668 1 95.94 73 ASP B C 1
ATOM 1581 O O . ASP B 1 73 ? 10.539 2.762 1.648 1 95.94 73 ASP B O 1
ATOM 1585 N N . ALA B 1 74 ? 10.07 4.762 2.605 1 96.12 74 ALA B N 1
ATOM 1586 C CA . ALA B 1 74 ? 10.891 4.438 3.77 1 96.12 74 ALA B CA 1
ATOM 1587 C C . ALA B 1 74 ? 10.172 3.463 4.695 1 96.12 74 ALA B C 1
ATOM 1589 O O . ALA B 1 74 ? 10.797 2.805 5.527 1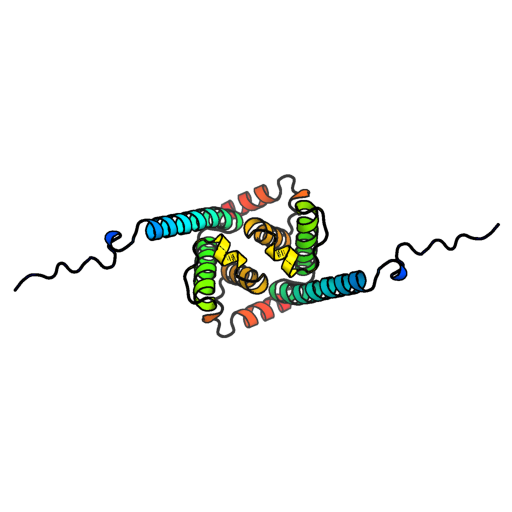 96.12 74 ALA B O 1
ATOM 1590 N N . LEU B 1 75 ? 8.867 3.457 4.508 1 96.06 75 LEU B N 1
ATOM 1591 C CA . LEU B 1 75 ? 8.062 2.52 5.285 1 96.06 75 LEU B CA 1
ATOM 1592 C C . LEU B 1 75 ? 7.93 1.184 4.559 1 96.06 75 LEU B C 1
ATOM 1594 O O . LEU B 1 75 ? 7.871 1.145 3.328 1 96.06 75 LEU B O 1
ATOM 1598 N N . ASP B 1 76 ? 8.023 0.094 5.207 1 94 76 ASP B N 1
ATOM 1599 C CA . ASP B 1 76 ? 7.938 -1.21 4.559 1 94 76 ASP B CA 1
ATOM 1600 C C . ASP B 1 76 ? 6.496 -1.542 4.172 1 94 76 ASP B C 1
ATOM 1602 O O . ASP B 1 76 ? 5.574 -0.783 4.48 1 94 76 ASP B O 1
ATOM 1606 N N . TYR B 1 77 ? 6.293 -2.66 3.33 1 96.88 77 TYR B N 1
ATOM 1607 C CA . TYR B 1 77 ? 4.98 -2.988 2.787 1 96.88 77 TYR B CA 1
ATOM 1608 C C . TYR B 1 77 ? 3.99 -3.301 3.902 1 96.88 77 TYR B C 1
ATOM 1610 O O . TYR B 1 77 ? 2.791 -3.047 3.766 1 96.88 77 TYR B O 1
ATOM 1618 N N . GLN B 1 78 ? 4.488 -3.846 5.012 1 97.44 78 GLN B N 1
ATOM 1619 C CA . GLN B 1 78 ? 3.598 -4.184 6.117 1 97.44 78 GLN B CA 1
ATOM 1620 C C . GLN B 1 78 ? 2.982 -2.928 6.73 1 97.44 78 GLN B C 1
ATOM 1622 O O . GLN B 1 78 ? 1.767 -2.855 6.922 1 97.44 78 GLN B O 1
ATOM 1627 N N . ARG B 1 79 ? 3.871 -1.947 6.887 1 97 79 ARG B N 1
ATOM 1628 C CA . ARG B 1 79 ? 3.416 -0.722 7.539 1 97 79 ARG B CA 1
ATOM 1629 C C . ARG B 1 79 ? 2.479 0.064 6.629 1 97 79 ARG B C 1
ATOM 1631 O O . ARG B 1 79 ? 1.41 0.503 7.059 1 97 79 ARG B O 1
ATOM 1638 N N . THR B 1 80 ? 2.865 0.259 5.387 1 98.06 80 THR B N 1
ATOM 1639 C CA . THR B 1 80 ? 2.057 1.06 4.473 1 98.06 80 THR B CA 1
ATOM 1640 C C . THR B 1 80 ? 0.717 0.379 4.203 1 98.06 80 THR B C 1
ATOM 1642 O O . THR B 1 80 ? -0.323 1.04 4.16 1 98.06 80 THR B O 1
ATOM 1645 N N . THR B 1 81 ? 0.714 -0.955 4.031 1 98.25 81 THR B N 1
ATOM 1646 C CA . THR B 1 81 ? -0.523 -1.685 3.781 1 98.25 81 THR B CA 1
ATOM 1647 C C . THR B 1 81 ? -1.442 -1.624 4.996 1 98.25 81 THR B C 1
ATOM 1649 O O . THR B 1 81 ? -2.66 -1.484 4.855 1 98.25 81 THR B O 1
ATOM 1652 N N . GLU B 1 82 ? -0.86 -1.764 6.191 1 97.88 82 GLU B N 1
ATOM 1653 C CA . GLU B 1 82 ? -1.677 -1.69 7.398 1 97.88 82 GLU B CA 1
ATOM 1654 C C . GLU B 1 82 ? -2.32 -0.315 7.547 1 97.88 82 GLU B C 1
ATOM 1656 O O . GLU B 1 82 ? -3.473 -0.205 7.969 1 97.88 82 GLU B O 1
ATOM 1661 N N . ILE B 1 83 ? -1.574 0.773 7.238 1 98.38 83 ILE B N 1
ATOM 1662 C CA . ILE B 1 83 ? -2.111 2.129 7.289 1 98.38 83 ILE B CA 1
ATOM 1663 C C . ILE B 1 83 ? -3.34 2.232 6.391 1 98.38 83 ILE B C 1
ATOM 1665 O O . ILE B 1 83 ? -4.379 2.748 6.805 1 98.38 83 ILE B O 1
ATOM 1669 N N . VAL B 1 84 ? -3.209 1.744 5.148 1 98.44 84 VAL B N 1
ATOM 1670 C CA . VAL B 1 84 ? -4.312 1.805 4.199 1 98.44 84 VAL B CA 1
ATOM 1671 C C . VAL B 1 84 ? -5.48 0.96 4.703 1 98.44 84 VAL B C 1
ATOM 1673 O O . VAL B 1 84 ? -6.633 1.395 4.66 1 98.44 84 VAL B O 1
ATOM 1676 N N . PHE B 1 85 ? -5.207 -0.249 5.242 1 98.25 85 PHE B N 1
ATOM 1677 C CA . PHE B 1 85 ? -6.223 -1.17 5.734 1 98.25 85 PHE B CA 1
ATOM 1678 C C . PHE B 1 85 ? -7.023 -0.535 6.867 1 98.25 85 PHE B C 1
ATOM 1680 O O . PHE B 1 85 ? -8.258 -0.593 6.871 1 98.25 85 PHE B O 1
ATOM 1687 N N . ARG B 1 86 ? -6.297 0.089 7.84 1 98 86 ARG B N 1
ATOM 1688 C CA . ARG B 1 86 ? -6.949 0.732 8.977 1 98 86 ARG B CA 1
ATOM 1689 C C . ARG B 1 86 ? -7.816 1.901 8.523 1 98 86 ARG B C 1
ATOM 1691 O O . ARG B 1 86 ? -8.938 2.068 9 1 98 86 ARG B O 1
ATOM 1698 N N . ALA B 1 87 ? -7.32 2.719 7.609 1 97.69 87 ALA B N 1
ATOM 1699 C CA . ALA B 1 87 ? -8.047 3.885 7.113 1 97.69 87 ALA B CA 1
ATOM 1700 C C . ALA B 1 87 ? -9.344 3.469 6.422 1 97.69 87 ALA B C 1
ATOM 1702 O O . ALA B 1 87 ? -10.391 4.074 6.648 1 97.69 87 ALA B O 1
ATOM 1703 N N . VAL B 1 88 ? -9.273 2.418 5.625 1 97.12 88 VAL B N 1
ATOM 1704 C CA . VAL B 1 88 ? -10.398 1.955 4.824 1 97.12 88 VAL B CA 1
ATOM 1705 C C . VAL B 1 88 ? -11.469 1.357 5.738 1 97.12 88 VAL B C 1
ATOM 1707 O O . VAL B 1 88 ? -12.664 1.483 5.469 1 97.12 88 VAL B O 1
ATOM 1710 N N . ASN B 1 89 ? -11.031 0.765 6.816 1 96.94 89 ASN B N 1
ATOM 1711 C CA . ASN B 1 89 ? -11.961 0.033 7.668 1 96.94 89 ASN B CA 1
ATOM 1712 C C . ASN B 1 89 ? -12.328 0.83 8.914 1 96.94 89 ASN B C 1
ATOM 1714 O O . ASN B 1 89 ? -12.945 0.296 9.844 1 96.94 89 ASN B O 1
ATOM 1718 N N . GLY B 1 90 ? -11.883 2.047 8.984 1 96.25 90 GLY B N 1
ATOM 1719 C CA . GLY B 1 90 ? -12.25 2.93 10.078 1 96.25 90 GLY B CA 1
ATOM 1720 C C . GLY B 1 90 ? -11.617 2.527 11.398 1 96.25 90 GLY B C 1
ATOM 1721 O O . GLY B 1 90 ? -12.234 2.684 12.461 1 96.25 90 GLY B O 1
ATOM 1722 N N . LEU B 1 91 ? -10.484 1.927 11.344 1 97.69 91 LEU B N 1
ATOM 1723 C CA . LEU B 1 91 ? -9.781 1.479 12.539 1 97.69 91 LEU B CA 1
ATOM 1724 C C . LEU B 1 91 ? -8.797 2.541 13.016 1 97.69 91 LEU B C 1
ATOM 1726 O O . LEU B 1 91 ? -8.273 3.318 12.211 1 97.69 91 LEU B O 1
ATOM 1730 N N . PRO B 1 92 ? -8.555 2.582 14.312 1 96.12 92 PRO B N 1
ATOM 1731 C CA . PRO B 1 92 ? -7.547 3.523 14.812 1 96.12 92 PRO B CA 1
ATOM 1732 C C . PRO B 1 92 ? -6.148 3.229 14.273 1 96.12 92 PRO B C 1
ATOM 1734 O O . PRO B 1 92 ? -5.871 2.105 13.844 1 96.12 92 PRO B O 1
ATOM 1737 N N . CYS B 1 93 ? -5.285 4.301 14.25 1 94.5 93 CYS B N 1
ATOM 1738 C CA . CYS B 1 93 ? -3.895 4.082 13.875 1 94.5 93 CYS B CA 1
ATOM 1739 C C . CYS B 1 93 ? -3.209 3.127 14.844 1 94.5 93 CYS B C 1
ATOM 1741 O O . CYS B 1 93 ? -3.719 2.871 15.938 1 94.5 93 CYS B O 1
ATOM 1743 N N . SER B 1 94 ? -2.068 2.604 14.422 1 92.94 94 SER B N 1
ATOM 1744 C CA . SER B 1 94 ? -1.386 1.554 15.172 1 92.94 94 SER B CA 1
ATOM 1745 C C . SER B 1 94 ? -1.038 2.018 16.578 1 92.94 94 SER B C 1
ATOM 1747 O O . SER B 1 94 ? -1.122 1.24 17.531 1 92.94 94 SER B O 1
ATOM 1749 N N . GLU B 1 95 ? -0.688 3.244 16.766 1 91.31 95 GLU B N 1
ATOM 1750 C CA . GLU B 1 95 ? -0.255 3.785 18.047 1 91.31 95 GLU B CA 1
ATOM 1751 C C . GLU B 1 95 ? -1.423 3.887 19.016 1 91.31 95 GLU B C 1
ATOM 1753 O O . GLU B 1 95 ? -1.223 3.896 20.234 1 91.31 95 GLU B O 1
ATOM 1758 N N . LYS B 1 96 ? -2.602 3.932 18.531 1 94 96 LYS B N 1
ATOM 1759 C CA . LYS B 1 96 ? -3.785 4.129 19.359 1 94 96 LYS B CA 1
ATOM 1760 C C . LYS B 1 96 ? -4.625 2.857 19.438 1 94 96 LYS B C 1
ATOM 1762 O O . LYS B 1 96 ? -5.707 2.854 20.016 1 94 96 LYS B O 1
ATOM 1767 N N . ASP B 1 97 ? -4.176 1.81 18.781 1 95.62 97 ASP B N 1
ATOM 1768 C CA . ASP B 1 97 ? -4.926 0.558 18.719 1 95.62 97 ASP B CA 1
ATOM 1769 C C . ASP B 1 97 ? -4.895 -0.169 20.062 1 95.62 97 ASP B C 1
ATOM 1771 O O . ASP B 1 97 ? -3.822 -0.495 20.578 1 95.62 97 ASP B O 1
ATOM 1775 N N . SER B 1 98 ? -6.016 -0.422 20.688 1 95.75 98 SER B N 1
ATOM 1776 C CA . SER B 1 98 ? -6.113 -1.148 21.953 1 95.75 98 SER B CA 1
ATOM 1777 C C . SER B 1 98 ? -6.684 -2.547 21.734 1 95.75 98 SER B C 1
ATOM 1779 O O . SER B 1 98 ? -7.23 -3.146 22.656 1 95.75 98 SER B O 1
ATOM 1781 N N . GLY B 1 99 ? -6.641 -3.021 20.46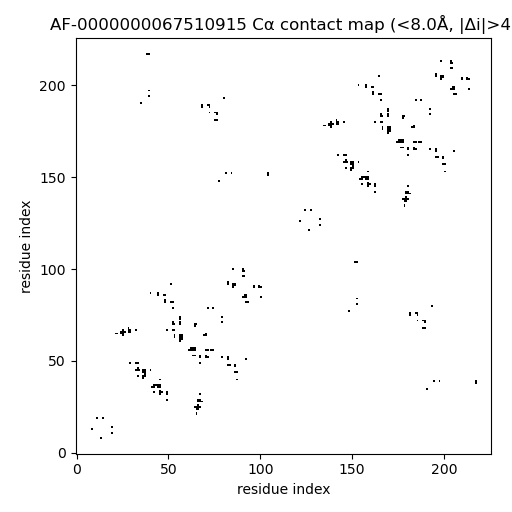9 1 95.44 99 GLY B N 1
ATOM 1782 C CA . GLY B 1 99 ? -7.148 -4.348 20.156 1 95.44 99 GLY B CA 1
ATOM 1783 C C . GLY B 1 99 ? -8.188 -4.34 19.047 1 95.44 99 GLY B C 1
ATOM 1784 O O . GLY B 1 99 ? -8.672 -5.395 18.641 1 95.44 99 GLY B O 1
ATOM 1785 N N . GLU B 1 100 ? -8.445 -3.186 18.578 1 96.56 100 GLU B N 1
ATOM 1786 C CA . GLU B 1 100 ? -9.492 -3.021 17.578 1 96.56 100 GLU B CA 1
ATOM 1787 C C . GLU B 1 100 ? -9.164 -3.785 16.297 1 96.56 100 GLU B C 1
ATOM 1789 O O . GLU B 1 100 ? -10.047 -4.375 15.68 1 96.56 100 GLU B O 1
ATOM 1794 N N . LEU B 1 101 ? -7.883 -3.771 15.898 1 96.5 101 LEU B N 1
ATOM 1795 C CA . LEU B 1 101 ? -7.508 -4.5 14.695 1 96.5 101 LEU B CA 1
ATOM 1796 C C . LEU B 1 101 ? -7.766 -5.996 14.859 1 96.5 101 LEU B C 1
ATOM 1798 O O . LEU B 1 101 ? -8.383 -6.621 13.992 1 96.5 101 LEU B O 1
ATOM 1802 N N . GLU B 1 102 ? -7.305 -6.531 15.93 1 96.06 102 GLU B N 1
ATOM 1803 C CA . GLU B 1 102 ? -7.465 -7.961 16.172 1 96.06 102 GLU B CA 1
ATOM 1804 C C . GLU B 1 102 ? -8.945 -8.344 16.25 1 96.06 102 GLU B C 1
ATOM 1806 O O . GLU B 1 102 ? -9.344 -9.398 15.742 1 96.06 102 GLU B O 1
ATOM 1811 N N . THR B 1 103 ? -9.703 -7.543 16.906 1 96.12 103 THR B N 1
ATOM 1812 C CA . THR B 1 103 ? -11.141 -7.781 16.984 1 96.12 103 THR B CA 1
ATOM 1813 C C . THR B 1 103 ? -11.758 -7.766 15.586 1 96.12 103 THR B C 1
ATOM 1815 O O . THR B 1 103 ? -12.562 -8.641 15.25 1 96.12 103 THR B O 1
ATOM 1818 N N . TYR B 1 104 ? -11.398 -6.766 14.852 1 95.56 104 TYR B N 1
ATOM 1819 C CA . TYR B 1 104 ? -11.898 -6.633 13.484 1 95.56 104 TYR B CA 1
ATOM 1820 C C . TYR B 1 104 ? -11.562 -7.867 12.664 1 95.56 104 TYR B C 1
ATOM 1822 O O . TYR B 1 104 ? -12.422 -8.406 11.961 1 95.56 104 TYR B O 1
ATOM 1830 N N . LEU B 1 105 ? -10.352 -8.336 12.75 1 94.94 105 LEU B N 1
ATOM 1831 C CA . LEU B 1 105 ? -9.875 -9.469 11.961 1 94.94 105 LEU B CA 1
ATOM 1832 C C . LEU B 1 105 ? -10.562 -10.758 12.383 1 94.94 105 LEU B C 1
ATOM 1834 O O . LEU B 1 105 ? -10.836 -11.625 11.547 1 94.94 105 LEU B O 1
ATOM 1838 N N . SER B 1 106 ? -10.789 -10.891 13.664 1 92.81 106 SER B N 1
ATOM 1839 C CA . SER B 1 106 ? -11.461 -12.078 14.18 1 92.81 106 SER B CA 1
ATOM 1840 C C . SER B 1 106 ? -12.898 -12.148 13.688 1 92.81 106 SER B C 1
ATOM 1842 O O . SER B 1 106 ? -13.414 -13.234 13.414 1 92.81 106 SER B O 1
ATOM 1844 N N . GLU B 1 107 ? -13.555 -11.086 13.547 1 89.94 107 GLU B N 1
ATOM 1845 C CA . GLU B 1 107 ? -14.945 -11.031 13.102 1 89.94 107 GLU B CA 1
ATOM 1846 C C . GLU B 1 107 ? -15.055 -11.312 11.602 1 89.94 107 GLU B C 1
ATOM 1848 O O . GLU B 1 107 ? -16 -11.969 11.156 1 89.94 107 GLU B O 1
ATOM 1853 N N . GLU B 1 108 ? -14.148 -10.781 10.828 1 85 108 GLU B N 1
ATOM 1854 C CA . GLU B 1 108 ? -14.156 -10.984 9.383 1 85 108 GLU B CA 1
ATOM 1855 C C . GLU B 1 108 ? -13.883 -12.445 9.031 1 85 108 GLU B C 1
ATOM 1857 O O . GLU B 1 108 ? -14.438 -12.969 8.062 1 85 108 GLU B O 1
ATOM 1862 N N . GLN B 1 109 ? -13.039 -13.086 9.75 1 78.38 109 GLN B N 1
ATOM 1863 C CA . GLN B 1 109 ? -12.75 -14.492 9.531 1 78.38 109 GLN B CA 1
ATOM 1864 C C . GLN B 1 109 ? -13.961 -15.367 9.859 1 78.38 109 GLN B C 1
ATOM 1866 O O . GLN B 1 109 ? -14.156 -16.422 9.25 1 78.38 109 GLN B O 1
ATOM 1871 N N . HIS B 1 110 ? -14.711 -14.898 10.742 1 72.12 110 HIS B N 1
ATOM 1872 C CA . HIS B 1 110 ? -15.898 -15.648 11.125 1 72.12 110 HIS B CA 1
ATOM 1873 C C . HIS B 1 110 ? -17.031 -15.438 10.125 1 72.12 110 HIS B C 1
ATOM 1875 O O . HIS B 1 110 ? -17.859 -16.328 9.914 1 72.12 110 HIS B O 1
ATOM 1881 N N . GLU B 1 111 ? -17.156 -14.344 9.523 1 66.12 111 GLU B N 1
ATOM 1882 C CA . GLU B 1 111 ? -18.219 -14.07 8.57 1 66.12 111 GLU B CA 1
ATOM 1883 C C . GLU B 1 111 ? -17.969 -14.789 7.246 1 66.12 111 GLU B C 1
ATOM 1885 O O . GLU B 1 111 ? -18.906 -15.094 6.508 1 66.12 111 GLU B O 1
ATOM 1890 N N . LYS B 1 112 ? -16.906 -15.055 6.969 1 60.81 112 LYS B N 1
ATOM 1891 C CA . LYS B 1 112 ? -16.578 -15.688 5.695 1 60.81 112 LYS B CA 1
ATOM 1892 C C . LYS B 1 112 ? -16.672 -17.203 5.797 1 60.81 112 LYS B C 1
ATOM 1894 O O . LYS B 1 112 ? -16.562 -17.906 4.785 1 60.81 112 LYS B O 1
ATOM 1899 N N . HIS B 1 113 ? -16.781 -17.797 6.93 1 50.81 113 HIS B N 1
ATOM 1900 C CA . HIS B 1 113 ? -17.078 -19.203 7.121 1 50.81 113 HIS B CA 1
ATOM 1901 C C . HIS B 1 113 ? -18.562 -19.422 7.422 1 50.81 113 HIS B C 1
ATOM 1903 O O . HIS B 1 113 ? -19.172 -18.625 8.148 1 50.81 113 HIS B O 1
#

Radius of gyration: 22.76 Å; Cα contacts (8 Å, |Δi|>4): 188; chains: 2; bounding box: 48×94×58 Å

Organism: Streptococcus pyogenes serotype M1 (NCBI:txid301447)

pLDDT: mean 87.96, std 16.88, range [33.72, 98.5]

Solvent-accessible surface area (backbone atoms only — not comparable to full-atom values): 12884 Å² total; per-residue (Å²): 133,86,80,75,76,72,73,56,88,80,40,70,79,77,46,53,71,68,54,49,50,40,52,50,46,23,49,51,38,42,50,53,49,36,56,52,35,24,62,76,67,31,62,71,41,19,49,48,35,53,52,49,43,53,49,50,35,25,69,74,66,74,43,82,64,62,28,44,66,56,26,54,65,73,39,52,72,66,57,54,51,47,46,47,52,24,39,75,68,73,45,65,56,79,91,70,48,89,51,58,65,61,53,51,45,55,50,55,60,51,67,74,100,133,86,79,75,78,73,73,56,89,80,38,70,78,78,46,53,71,68,53,48,50,39,52,50,45,22,49,52,39,42,50,54,49,36,56,53,35,25,63,76,68,31,62,69,42,20,50,48,34,53,53,48,43,52,50,51,35,24,70,75,65,73,44,82,63,62,28,45,65,56,25,54,64,72,40,54,72,67,56,53,49,47,46,47,53,25,38,75,69,73,45,64,57,79,92,69,48,89,50,58,65,61,53,52,46,54,52,54,59,51,68,75,100

Foldseek 3Di:
DPPPPPCPPVDPVVDDPVVVVLVVQAVVQLVVQQVVVCVVARNQLSVQLQVLLQVVQCVVVVDGDSYSVRSLVVDDPVQSVVSSVCSRVVHDHPVPHPCVVVVVVVVVVVVVD/DPPPPPPPPVDPVVDDPVVVVLVVQAVVQLVVQQVVVCVVARNQLSVQLQVLLQVVQCVVVVDGDSYSVRSLVVDDPVQSVVSSVCSRVVHDHPVPHPCRVVVVVVVVVVVVD